Protein AF-A0A382Y442-F1 (afdb_monomer_lite)

Structure (mmCIF, N/CA/C/O backbone):
data_AF-A0A382Y442-F1
#
_entry.id   AF-A0A382Y442-F1
#
loop_
_atom_site.group_PDB
_atom_site.id
_atom_site.type_symbol
_atom_site.label_atom_id
_atom_site.label_alt_id
_atom_site.label_comp_id
_atom_site.label_asym_id
_atom_site.label_entity_id
_atom_site.label_seq_id
_atom_site.pdbx_PDB_ins_code
_atom_site.Cartn_x
_atom_site.Cartn_y
_atom_site.Cartn_z
_atom_site.occupancy
_atom_site.B_iso_or_equiv
_atom_site.auth_seq_id
_atom_site.auth_comp_id
_atom_site.auth_asym_id
_atom_site.auth_atom_id
_atom_site.pdbx_PDB_model_num
ATOM 1 N N . ASP A 1 1 ? 10.434 7.483 23.702 1.00 86.56 1 ASP A N 1
ATOM 2 C CA . ASP A 1 1 ? 9.304 7.834 24.582 1.00 86.56 1 ASP A CA 1
ATOM 3 C C . ASP A 1 1 ? 8.074 8.147 23.729 1.00 86.56 1 ASP A C 1
ATOM 5 O O . ASP A 1 1 ? 8.171 9.006 22.857 1.00 86.56 1 ASP A O 1
ATOM 9 N N . LEU A 1 2 ? 6.950 7.451 23.942 1.00 91.94 2 LEU A N 1
ATOM 10 C CA . LEU A 1 2 ? 5.685 7.689 23.225 1.00 91.94 2 LEU A CA 1
ATOM 11 C C . LEU A 1 2 ? 5.094 9.076 23.530 1.00 91.94 2 LEU A C 1
ATOM 13 O O . LEU A 1 2 ? 4.472 9.684 22.662 1.00 91.94 2 LEU A O 1
ATOM 17 N N . LEU A 1 3 ? 5.375 9.636 24.713 1.00 94.88 3 LEU A N 1
ATOM 18 C CA . LEU A 1 3 ? 4.935 10.978 25.119 1.00 94.88 3 LEU A CA 1
ATOM 19 C C . LEU A 1 3 ? 5.663 12.110 24.370 1.00 94.88 3 LEU A C 1
ATOM 21 O O . LEU A 1 3 ? 5.398 13.295 24.591 1.00 94.88 3 LEU A O 1
ATOM 25 N N . SER A 1 4 ? 6.601 11.764 23.485 1.00 96.62 4 SER A N 1
ATOM 26 C CA . SER A 1 4 ? 7.274 12.712 22.596 1.00 96.62 4 SER A CA 1
ATOM 27 C C . SER A 1 4 ? 6.545 12.946 21.269 1.00 96.62 4 SER A C 1
ATOM 29 O O . SER A 1 4 ? 7.013 13.766 20.481 1.00 96.62 4 SER A O 1
ATOM 31 N N . LEU A 1 5 ? 5.416 12.266 21.020 1.00 97.38 5 LEU A N 1
ATOM 32 C CA . LEU A 1 5 ? 4.617 12.418 19.801 1.00 97.38 5 LEU A CA 1
ATOM 33 C C . LEU A 1 5 ? 4.400 13.902 19.447 1.00 97.38 5 LEU A C 1
ATOM 35 O O . LEU A 1 5 ? 3.921 14.682 20.270 1.00 97.38 5 LEU A O 1
ATOM 39 N N . ARG A 1 6 ? 4.734 14.273 18.204 1.00 96.81 6 ARG A N 1
ATOM 40 C CA . ARG A 1 6 ? 4.621 15.626 17.622 1.00 96.81 6 ARG A CA 1
ATOM 41 C C . ARG A 1 6 ? 5.502 16.714 18.265 1.00 96.81 6 ARG A C 1
ATOM 43 O O . ARG A 1 6 ? 5.330 17.886 17.929 1.00 96.81 6 ARG A O 1
ATOM 50 N N . LYS A 1 7 ? 6.465 16.372 19.129 1.00 97.38 7 LYS A N 1
ATOM 51 C CA . LYS A 1 7 ? 7.521 17.314 19.554 1.00 97.38 7 LYS A CA 1
ATOM 52 C C . LYS A 1 7 ? 8.566 17.485 18.445 1.00 97.38 7 LYS A C 1
ATOM 54 O O . LYS A 1 7 ? 8.806 16.560 17.675 1.00 97.38 7 LYS A O 1
ATOM 59 N N . PHE A 1 8 ? 9.183 18.665 18.372 1.00 95.50 8 PHE A N 1
ATOM 60 C CA . PHE A 1 8 ? 10.084 19.072 17.281 1.00 95.50 8 PHE A CA 1
ATOM 61 C C . PHE A 1 8 ? 11.276 18.121 17.064 1.00 95.50 8 PHE A C 1
ATOM 63 O O . PHE A 1 8 ? 11.649 17.825 15.932 1.00 95.50 8 PHE A O 1
ATOM 70 N N . ASP A 1 9 ? 11.858 17.626 18.152 1.00 94.12 9 ASP A N 1
ATOM 71 C CA . ASP A 1 9 ? 13.030 16.749 18.185 1.00 94.12 9 ASP A CA 1
ATOM 72 C C . ASP A 1 9 ? 12.681 15.250 18.176 1.00 94.12 9 ASP A C 1
ATOM 74 O O . ASP A 1 9 ? 13.574 14.403 18.145 1.00 94.12 9 ASP A O 1
ATOM 78 N N . SER A 1 10 ? 11.393 14.899 18.169 1.00 95.88 10 SER A N 1
ATOM 79 C CA . SER A 1 10 ? 10.954 13.506 18.160 1.00 95.88 10 SER A CA 1
ATOM 80 C C . SER A 1 10 ? 10.970 12.905 16.756 1.00 95.88 10 SER A C 1
ATOM 82 O O . SER A 1 10 ? 10.674 13.576 15.767 1.00 95.88 10 SER A O 1
ATOM 84 N N . THR A 1 11 ? 11.250 11.602 16.670 1.00 95.06 11 THR A N 1
ATOM 85 C CA . THR A 1 11 ? 11.023 10.784 15.466 1.00 95.06 11 THR A CA 1
ATOM 86 C C . THR A 1 11 ? 9.575 10.286 15.354 1.00 95.06 11 THR A C 1
ATOM 88 O O . THR A 1 11 ? 9.195 9.728 14.326 1.00 95.06 11 THR A O 1
ATOM 91 N N . LEU A 1 12 ? 8.750 10.488 16.391 1.00 96.25 12 LEU A N 1
ATOM 92 C CA . LEU A 1 12 ? 7.309 10.222 16.387 1.00 96.25 12 LEU A CA 1
ATOM 93 C C . LEU A 1 12 ? 6.563 11.477 15.922 1.00 96.25 12 LEU A C 1
ATOM 95 O O . LEU A 1 12 ? 6.122 12.304 16.719 1.00 96.25 12 LEU A O 1
ATOM 99 N N . GLU A 1 13 ? 6.457 11.639 14.609 1.00 95.69 13 GLU A N 1
ATOM 100 C CA . GLU A 1 13 ? 5.821 12.797 13.977 1.00 95.69 13 GLU A CA 1
ATOM 101 C C . GLU A 1 13 ? 4.291 12.673 13.872 1.00 95.69 13 GLU A C 1
ATOM 103 O O . GLU A 1 13 ? 3.689 11.677 14.267 1.00 95.69 13 GLU A O 1
ATOM 108 N N . GLY A 1 14 ? 3.634 13.714 13.343 1.00 95.56 14 GLY A N 1
ATOM 109 C CA . GLY A 1 14 ? 2.178 13.727 13.168 1.00 95.56 14 GLY A CA 1
ATOM 110 C C . GLY A 1 14 ? 1.652 12.712 12.150 1.00 95.56 14 GLY A C 1
ATOM 111 O O . GLY A 1 14 ? 0.513 12.274 12.294 1.00 95.56 14 GLY A O 1
ATOM 112 N N . HIS A 1 15 ? 2.491 12.339 11.185 1.00 97.00 15 HIS A N 1
ATOM 113 C CA . HIS A 1 15 ? 2.322 11.206 10.279 1.00 97.00 15 HIS A CA 1
ATOM 114 C C . HIS A 1 15 ? 3.637 10.411 10.251 1.00 97.00 15 HIS A C 1
ATOM 116 O O . HIS A 1 15 ? 4.692 11.007 10.484 1.00 97.00 15 HIS A O 1
ATOM 122 N N . PRO A 1 16 ? 3.617 9.097 9.966 1.00 96.44 16 PRO A N 1
ATOM 123 C CA . PRO A 1 16 ? 4.838 8.303 9.857 1.00 96.44 16 PRO A CA 1
ATOM 124 C C . PRO A 1 16 ? 5.795 8.862 8.793 1.00 96.44 16 PRO A C 1
ATOM 126 O O . PRO A 1 16 ? 5.372 9.159 7.675 1.00 96.44 16 PRO A O 1
ATOM 129 N N . THR A 1 17 ? 7.086 8.971 9.122 1.00 95.88 17 THR A N 1
ATOM 130 C CA . THR A 1 17 ? 8.150 9.369 8.184 1.00 95.88 17 THR A CA 1
ATOM 131 C C . THR A 1 17 ? 9.350 8.421 8.286 1.00 95.88 17 THR A C 1
ATOM 133 O O . THR A 1 17 ? 9.589 7.864 9.362 1.00 95.88 17 THR A O 1
ATOM 136 N N . PRO A 1 18 ? 10.167 8.275 7.223 1.00 96.12 18 PRO A N 1
ATOM 137 C CA . PRO A 1 18 ? 11.378 7.448 7.257 1.00 96.12 18 PRO A CA 1
ATOM 138 C C . PRO A 1 18 ? 12.469 7.886 8.252 1.00 96.12 18 PRO A C 1
ATOM 140 O O . PRO A 1 18 ? 13.467 7.185 8.394 1.00 96.12 18 PRO A O 1
ATOM 143 N N . ARG A 1 19 ? 12.311 9.016 8.968 1.00 94.38 19 ARG A N 1
ATOM 144 C CA . ARG A 1 19 ? 13.193 9.344 10.109 1.00 94.38 19 ARG A CA 1
ATOM 145 C C . ARG A 1 19 ? 13.031 8.342 11.252 1.00 94.38 19 ARG A C 1
ATOM 147 O O . ARG A 1 19 ? 13.944 8.169 12.057 1.00 94.38 19 ARG A O 1
ATOM 154 N N . ASN A 1 20 ? 11.874 7.689 11.338 1.00 93.88 20 ASN A N 1
ATOM 155 C CA . ASN A 1 20 ? 11.672 6.549 12.212 1.00 93.88 20 ASN A CA 1
ATOM 156 C C . ASN A 1 20 ? 12.188 5.272 11.508 1.00 93.88 20 ASN A C 1
ATOM 158 O O . ASN A 1 20 ? 11.691 4.946 10.430 1.00 93.88 20 ASN A O 1
ATOM 162 N N . PRO A 1 21 ? 13.128 4.508 12.102 1.00 91.50 21 PRO A N 1
ATOM 163 C CA . PRO A 1 21 ? 13.754 3.350 11.449 1.00 91.50 21 PRO A CA 1
ATOM 164 C C . PRO A 1 21 ? 12.782 2.207 11.105 1.00 91.50 21 PRO A C 1
ATOM 166 O O . PRO A 1 21 ? 13.109 1.349 10.279 1.00 91.50 21 PRO A O 1
ATOM 169 N N . TRP A 1 22 ? 11.597 2.195 11.720 1.00 90.25 22 TRP A N 1
ATOM 170 C CA . TRP A 1 22 ? 10.533 1.221 11.472 1.00 90.25 22 TRP A CA 1
ATOM 171 C C . TRP A 1 22 ? 9.622 1.607 10.299 1.00 90.25 22 TRP A C 1
ATOM 173 O O . TRP A 1 22 ? 8.852 0.780 9.820 1.00 90.25 22 TRP A O 1
ATOM 183 N N . VAL A 1 23 ? 9.708 2.848 9.816 1.00 94.44 23 VAL A N 1
ATOM 184 C CA . VAL A 1 23 ? 8.860 3.384 8.749 1.00 94.44 23 VAL A CA 1
ATOM 1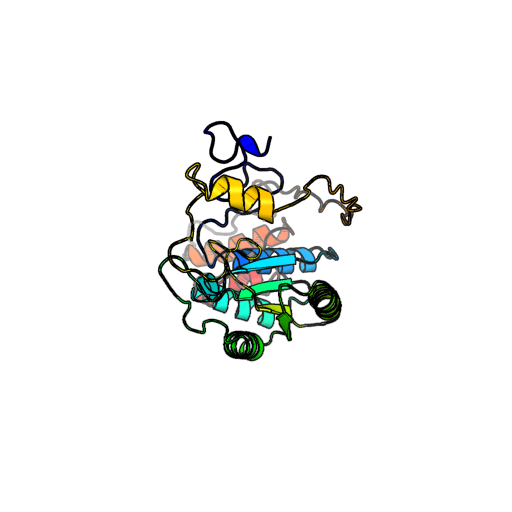85 C C . VAL A 1 23 ? 9.653 3.420 7.448 1.00 94.44 23 VAL A C 1
ATOM 187 O O . VAL A 1 23 ? 10.730 4.002 7.371 1.00 94.44 23 VAL A O 1
ATOM 190 N N . ARG A 1 24 ? 9.122 2.785 6.399 1.00 91.00 24 ARG A N 1
ATOM 191 C CA . ARG A 1 24 ? 9.776 2.733 5.077 1.00 91.00 24 ARG A CA 1
ATOM 192 C C . ARG A 1 24 ? 9.312 3.830 4.131 1.00 91.00 24 ARG A C 1
ATOM 194 O O . ARG A 1 24 ? 10.094 4.293 3.311 1.00 91.00 24 ARG A O 1
ATOM 201 N N . VAL A 1 25 ? 8.054 4.232 4.249 1.00 96.25 25 VAL A N 1
ATOM 202 C CA . VAL A 1 25 ? 7.402 5.202 3.368 1.00 96.25 25 VAL A CA 1
ATOM 203 C C . VAL A 1 25 ? 6.578 6.165 4.210 1.00 96.25 25 VAL A C 1
ATOM 205 O O . VAL A 1 25 ? 6.009 5.768 5.226 1.00 96.25 25 VAL A O 1
ATOM 208 N N . ALA A 1 26 ? 6.536 7.433 3.808 1.00 97.56 26 ALA A N 1
ATOM 209 C CA . ALA A 1 26 ? 5.631 8.399 4.414 1.00 97.56 26 ALA A CA 1
ATOM 210 C C . ALA A 1 26 ? 4.217 8.202 3.848 1.00 97.56 26 ALA A C 1
ATOM 212 O O . ALA A 1 26 ? 4.058 8.071 2.639 1.00 97.56 26 ALA A O 1
ATOM 213 N N . THR A 1 27 ? 3.199 8.191 4.710 1.00 96.69 27 THR A N 1
ATOM 214 C CA . THR A 1 27 ? 1.819 7.810 4.337 1.00 96.69 27 THR A CA 1
ATOM 215 C C . THR A 1 27 ? 0.766 8.843 4.742 1.00 96.69 27 THR A C 1
ATOM 217 O O . THR A 1 27 ? -0.415 8.531 4.834 1.00 96.69 27 THR A O 1
ATOM 220 N N . GLY A 1 28 ? 1.171 10.093 5.001 1.00 93.94 28 GLY A N 1
ATOM 221 C CA . GLY A 1 28 ? 0.230 11.149 5.398 1.00 93.94 28 GLY A CA 1
ATOM 222 C C . GLY A 1 28 ? -0.754 11.563 4.295 1.00 93.94 28 GLY A C 1
ATOM 223 O O . GLY A 1 28 ? -1.857 12.005 4.600 1.00 93.94 28 GLY A O 1
ATOM 224 N N . SER A 1 29 ? -0.375 11.405 3.022 1.00 97.69 29 SER A N 1
ATOM 225 C CA . SER A 1 29 ? -1.309 11.533 1.901 1.00 97.69 29 SER A CA 1
ATOM 226 C C . SER A 1 29 ? -2.039 10.210 1.712 1.00 97.69 29 SER A C 1
ATOM 228 O O . SER A 1 29 ? -1.406 9.201 1.395 1.00 97.69 29 SER A O 1
ATOM 230 N N . LEU A 1 30 ? -3.361 10.234 1.878 1.00 97.88 30 LEU A N 1
ATOM 231 C CA . LEU A 1 30 ? -4.219 9.068 1.683 1.00 97.88 30 LEU A CA 1
ATOM 232 C C . LEU A 1 30 ? -4.081 8.494 0.266 1.00 97.88 30 LEU A C 1
ATOM 234 O O . LEU A 1 30 ? -3.731 9.203 -0.680 1.00 97.88 30 LEU A O 1
ATOM 238 N N . GLY A 1 31 ? -4.334 7.193 0.138 1.00 98.00 31 GLY A N 1
ATOM 239 C CA . GLY A 1 31 ? -4.455 6.495 -1.140 1.00 98.00 31 GLY A CA 1
ATOM 240 C C . GLY A 1 31 ? -3.130 6.047 -1.753 1.00 98.00 31 GLY A C 1
ATOM 241 O O . GLY A 1 31 ? -3.136 5.352 -2.768 1.00 98.00 31 GLY A O 1
ATOM 242 N N . GLN A 1 32 ? -1.991 6.405 -1.154 1.00 98.50 32 GLN A N 1
ATOM 243 C CA . GLN A 1 32 ? -0.663 6.028 -1.658 1.00 98.50 32 GLN A CA 1
ATOM 244 C C . GLN A 1 32 ? -0.118 4.740 -1.026 1.00 98.50 32 GLN A C 1
ATOM 246 O O . GLN A 1 32 ? 0.726 4.064 -1.619 1.00 98.50 32 GLN A O 1
ATOM 251 N N . GLY A 1 33 ? -0.600 4.377 0.169 1.00 98.31 33 GLY A N 1
ATOM 252 C CA . GLY A 1 33 ? -0.069 3.250 0.941 1.00 98.31 33 GLY A CA 1
ATOM 253 C C . GLY A 1 33 ? -0.170 1.915 0.202 1.00 98.31 33 GLY A C 1
ATOM 254 O O . GLY A 1 33 ? 0.800 1.153 0.182 1.00 98.31 33 GLY A O 1
ATOM 255 N N . LEU A 1 34 ? -1.300 1.661 -0.467 1.00 98.75 34 LEU A N 1
ATOM 256 C CA . LEU A 1 34 ? -1.510 0.425 -1.222 1.00 98.75 34 LEU A CA 1
ATOM 257 C C . LEU A 1 34 ? -0.579 0.323 -2.440 1.00 98.75 34 LEU A C 1
ATOM 259 O O . LEU A 1 34 ? -0.065 -0.759 -2.716 1.00 98.75 34 LEU A O 1
ATOM 263 N N . SER A 1 35 ? -0.292 1.438 -3.120 1.00 98.56 35 SER A N 1
ATOM 264 C CA . SER A 1 35 ? 0.669 1.482 -4.231 1.00 98.56 35 SER A CA 1
ATOM 265 C C . SER A 1 35 ? 2.076 1.111 -3.763 1.00 98.56 35 SER A C 1
ATOM 267 O O . SER A 1 35 ? 2.733 0.262 -4.367 1.00 98.56 35 SER A O 1
ATOM 269 N N . CYS A 1 36 ? 2.524 1.683 -2.639 1.00 98.44 36 CYS A N 1
ATOM 270 C CA . CYS A 1 36 ? 3.802 1.317 -2.031 1.00 98.44 36 CYS A CA 1
ATOM 271 C C . CYS A 1 36 ? 3.825 -0.159 -1.611 1.00 98.44 36 CYS A C 1
ATOM 273 O O . CYS A 1 36 ? 4.807 -0.854 -1.868 1.00 98.44 36 CYS A O 1
ATOM 275 N N . ALA A 1 37 ? 2.745 -0.652 -0.999 1.00 98.56 37 ALA A N 1
ATOM 276 C CA . ALA A 1 37 ? 2.632 -2.040 -0.567 1.00 98.56 37 ALA A CA 1
ATOM 277 C C . ALA A 1 37 ? 2.686 -3.023 -1.749 1.00 98.56 37 ALA A C 1
ATOM 279 O O . ALA A 1 37 ? 3.385 -4.032 -1.668 1.00 98.56 37 ALA A O 1
ATOM 280 N N . ALA A 1 38 ? 2.021 -2.712 -2.864 1.00 98.56 38 ALA A N 1
ATOM 281 C CA . ALA A 1 38 ? 2.072 -3.521 -4.078 1.00 98.56 38 ALA A CA 1
ATOM 282 C C . ALA A 1 38 ? 3.481 -3.555 -4.693 1.00 98.56 38 ALA A C 1
ATOM 284 O O . ALA A 1 38 ? 3.960 -4.626 -5.065 1.00 98.56 38 ALA A O 1
ATOM 285 N N . GLY A 1 39 ? 4.186 -2.418 -4.724 1.00 97.75 39 GLY A N 1
ATOM 286 C CA . GLY A 1 39 ? 5.589 -2.368 -5.148 1.00 97.75 39 GLY A CA 1
ATOM 287 C C . GLY A 1 39 ? 6.507 -3.201 -4.249 1.00 97.75 39 GLY A C 1
ATOM 288 O O . GLY A 1 39 ? 7.317 -3.982 -4.742 1.00 97.75 39 GLY A O 1
ATOM 289 N N . MET A 1 40 ? 6.339 -3.108 -2.925 1.00 97.38 40 MET A N 1
ATOM 290 C CA . MET A 1 40 ? 7.087 -3.935 -1.970 1.00 97.38 40 MET A CA 1
ATOM 291 C C . MET A 1 40 ? 6.786 -5.428 -2.146 1.00 97.38 40 MET A C 1
ATOM 293 O O . MET A 1 40 ? 7.700 -6.244 -2.066 1.00 97.38 40 MET A O 1
ATOM 297 N N . ALA A 1 41 ? 5.527 -5.795 -2.391 1.00 97.62 41 ALA A N 1
ATOM 298 C CA . ALA A 1 41 ? 5.117 -7.180 -2.598 1.00 97.62 41 ALA A CA 1
ATOM 299 C C . ALA A 1 41 ? 5.727 -7.764 -3.882 1.00 97.62 41 ALA A C 1
ATOM 301 O O . ALA A 1 41 ? 6.253 -8.879 -3.855 1.00 97.62 41 ALA A O 1
ATOM 302 N N . LEU A 1 42 ? 5.733 -6.985 -4.971 1.00 96.75 42 LEU A N 1
ATOM 303 C CA . LEU A 1 42 ? 6.392 -7.357 -6.221 1.00 96.75 42 LEU A CA 1
ATOM 304 C C . LEU A 1 42 ? 7.902 -7.547 -6.027 1.00 96.75 42 LEU A C 1
ATOM 306 O O . LEU A 1 42 ? 8.422 -8.599 -6.395 1.00 96.75 42 LEU A O 1
ATOM 310 N N . ALA A 1 43 ? 8.574 -6.581 -5.391 1.00 93.88 43 ALA A N 1
ATOM 311 C CA . ALA A 1 43 ? 10.011 -6.646 -5.134 1.00 93.88 43 ALA A CA 1
ATOM 312 C C . ALA A 1 43 ? 10.383 -7.885 -4.304 1.00 93.88 43 ALA A C 1
ATOM 314 O O . ALA A 1 43 ? 11.260 -8.649 -4.685 1.00 93.88 43 ALA A O 1
ATOM 315 N N . ARG A 1 44 ? 9.645 -8.173 -3.220 1.00 92.50 44 ARG A N 1
ATOM 316 C CA . ARG A 1 44 ? 9.902 -9.368 -2.395 1.00 92.50 44 ARG A CA 1
ATOM 317 C C . ARG A 1 44 ? 9.769 -10.666 -3.177 1.00 92.50 44 ARG A C 1
ATOM 319 O O . ARG A 1 44 ? 10.568 -11.571 -2.964 1.00 92.50 44 ARG A O 1
ATOM 326 N N . ARG A 1 45 ? 8.788 -10.755 -4.078 1.00 92.19 45 ARG A N 1
ATOM 327 C CA . ARG A 1 45 ? 8.634 -11.928 -4.939 1.00 92.19 45 ARG A CA 1
ATOM 328 C C . ARG A 1 45 ? 9.798 -12.065 -5.921 1.00 92.19 45 ARG A C 1
ATOM 330 O O . ARG A 1 45 ? 10.283 -13.176 -6.101 1.00 92.19 45 ARG A O 1
ATOM 337 N N . GLN A 1 46 ? 10.240 -10.966 -6.531 1.00 90.25 46 GLN A N 1
ATOM 338 C CA . GLN A 1 46 ? 11.387 -10.957 -7.448 1.00 90.25 46 GLN A CA 1
ATOM 339 C C . GLN A 1 46 ? 12.688 -11.352 -6.743 1.00 90.25 46 GLN A C 1
ATOM 341 O O . GLN A 1 46 ? 13.456 -12.142 -7.283 1.00 90.25 46 GLN A O 1
ATOM 346 N N . ASP A 1 47 ? 12.868 -10.902 -5.503 1.00 88.31 47 ASP A N 1
ATOM 347 C CA . ASP A 1 47 ? 14.018 -11.253 -4.667 1.00 88.31 47 ASP A CA 1
ATOM 348 C C . ASP A 1 47 ? 13.939 -12.683 -4.090 1.00 88.31 47 ASP A C 1
ATOM 350 O O . ASP A 1 47 ? 14.828 -13.102 -3.351 1.00 88.31 47 ASP A O 1
ATOM 354 N N . GLY A 1 48 ? 12.861 -13.435 -4.353 1.00 89.38 48 GLY A N 1
ATOM 355 C CA . GLY A 1 48 ? 12.648 -14.769 -3.779 1.00 89.38 48 GLY A CA 1
ATOM 356 C C . GLY A 1 48 ? 12.454 -14.767 -2.257 1.00 89.38 48 GLY A C 1
ATOM 357 O O . GLY A 1 48 ? 12.641 -15.791 -1.600 1.00 89.38 48 GLY A O 1
ATOM 358 N N . ILE A 1 49 ? 12.085 -13.625 -1.674 1.00 90.31 49 ILE A N 1
ATOM 359 C CA . ILE A 1 49 ? 11.934 -13.454 -0.231 1.00 90.31 49 ILE A CA 1
ATOM 360 C C . ILE A 1 49 ? 10.504 -13.844 0.162 1.00 90.31 49 ILE A C 1
ATOM 362 O O . ILE A 1 49 ? 9.562 -13.161 -0.251 1.00 90.31 49 ILE A O 1
ATOM 366 N N . PRO A 1 50 ? 10.304 -14.868 1.019 1.00 89.75 50 PRO A N 1
ATOM 367 C CA . PRO A 1 50 ? 8.978 -15.380 1.377 1.00 89.75 50 PRO A CA 1
ATOM 368 C C . PRO A 1 50 ? 8.248 -14.483 2.397 1.00 89.75 50 PRO A C 1
ATOM 370 O O . PRO A 1 50 ? 7.584 -14.960 3.315 1.00 89.75 50 PRO A O 1
ATOM 373 N N . ALA A 1 51 ? 8.389 -13.162 2.265 1.00 90.44 51 ALA A N 1
ATOM 374 C CA . ALA A 1 51 ? 7.740 -12.171 3.107 1.00 90.44 51 ALA A CA 1
ATOM 375 C C . ALA A 1 51 ? 6.381 -11.764 2.538 1.00 90.44 51 ALA A C 1
ATOM 377 O O . ALA A 1 51 ? 6.214 -11.568 1.332 1.00 90.44 51 ALA A O 1
ATOM 378 N N . ARG A 1 52 ? 5.428 -11.565 3.447 1.00 94.56 52 ARG A N 1
ATOM 379 C CA . ARG A 1 52 ? 4.117 -10.992 3.144 1.00 94.56 52 ARG A CA 1
ATOM 380 C C . ARG A 1 52 ? 4.103 -9.503 3.454 1.00 94.56 52 ARG A C 1
ATOM 382 O O . ARG A 1 52 ? 4.774 -9.051 4.381 1.00 94.56 52 ARG A O 1
ATOM 389 N N . ILE A 1 53 ? 3.305 -8.761 2.698 1.00 97.44 53 ILE A N 1
ATOM 390 C CA . ILE A 1 53 ? 3.078 -7.333 2.883 1.00 97.44 53 ILE A CA 1
ATOM 391 C C . ILE A 1 53 ? 1.635 -7.124 3.331 1.00 97.44 53 ILE A C 1
ATOM 393 O O . ILE A 1 53 ? 0.705 -7.612 2.692 1.00 97.44 53 ILE A O 1
ATOM 397 N N . TYR A 1 54 ? 1.460 -6.379 4.421 1.00 98.19 54 TYR A N 1
ATOM 398 C CA . TYR A 1 54 ? 0.152 -5.981 4.932 1.00 98.19 54 TYR A CA 1
ATOM 399 C C . TYR A 1 54 ? -0.007 -4.469 4.805 1.00 98.19 54 TYR A C 1
ATOM 401 O O . TYR A 1 54 ? 0.899 -3.717 5.166 1.00 98.19 54 TYR A O 1
ATOM 409 N N . CYS A 1 55 ? -1.154 -4.025 4.301 1.00 98.62 55 CYS A N 1
ATOM 410 C CA . CYS A 1 55 ? -1.496 -2.614 4.169 1.00 98.62 55 CYS A CA 1
ATOM 411 C C . CYS A 1 55 ? -2.823 -2.351 4.879 1.00 98.62 55 CYS A C 1
ATOM 413 O O . CYS A 1 55 ? -3.855 -2.847 4.442 1.00 98.62 55 CYS A O 1
ATOM 415 N N . LEU A 1 56 ? -2.790 -1.592 5.974 1.00 98.81 56 LEU A N 1
ATOM 416 C CA . LEU A 1 56 ? -3.997 -1.070 6.609 1.00 98.81 56 LEU A CA 1
ATOM 417 C C . LEU A 1 56 ? -4.386 0.241 5.931 1.00 98.81 56 LEU A C 1
ATOM 419 O O . LEU A 1 56 ? -3.543 1.127 5.793 1.00 98.81 56 LEU A O 1
ATOM 423 N N . MET A 1 57 ? -5.653 0.357 5.553 1.00 98.50 57 MET A N 1
ATOM 424 C CA . MET A 1 57 ? -6.208 1.535 4.903 1.00 98.50 57 MET A CA 1
ATOM 425 C C . MET A 1 57 ? -7.604 1.864 5.421 1.00 98.50 57 MET A C 1
ATOM 427 O O . MET A 1 57 ? -8.327 0.993 5.905 1.00 98.50 57 MET A O 1
ATOM 431 N N . GLY A 1 58 ? -7.986 3.132 5.304 1.00 98.56 58 GLY A N 1
ATOM 432 C CA . GLY A 1 58 ? -9.322 3.593 5.674 1.00 98.56 58 GLY A CA 1
ATOM 433 C C . GLY A 1 58 ? -10.369 3.364 4.581 1.00 98.56 58 GLY A C 1
ATOM 434 O O . GLY A 1 58 ? -10.090 3.350 3.378 1.00 98.56 58 GLY A O 1
ATOM 435 N N . ASP A 1 59 ? -11.626 3.288 4.988 1.00 98.31 59 ASP A N 1
ATOM 436 C CA . ASP A 1 59 ? -12.770 3.287 4.080 1.00 98.31 59 ASP A CA 1
ATOM 437 C C . ASP A 1 59 ? -12.957 4.632 3.351 1.00 98.31 59 ASP A C 1
ATOM 439 O O . ASP A 1 59 ? -13.219 4.661 2.148 1.00 98.31 59 ASP A O 1
ATOM 443 N N . GLY A 1 60 ? -12.720 5.755 4.037 1.00 98.12 60 GLY A N 1
ATOM 444 C CA . GLY A 1 60 ? -12.682 7.087 3.423 1.00 98.12 60 GLY A CA 1
ATOM 445 C C . GLY A 1 60 ? -11.496 7.277 2.471 1.00 98.12 60 GLY A C 1
ATOM 446 O O . GLY A 1 60 ? -11.634 7.918 1.434 1.00 98.12 60 GLY A O 1
ATOM 447 N N . GLU A 1 61 ? -10.352 6.667 2.790 1.00 98.50 61 GLU A N 1
ATOM 448 C CA . GLU A 1 61 ? -9.169 6.612 1.921 1.00 98.50 61 GLU A CA 1
ATOM 449 C C . GLU A 1 61 ? -9.440 5.835 0.627 1.00 98.50 61 GLU A C 1
ATOM 451 O O . GLU A 1 61 ? -8.937 6.197 -0.432 1.00 98.50 61 GLU A O 1
ATOM 456 N N . SER A 1 62 ? -10.299 4.815 0.681 1.00 97.94 62 SER A N 1
ATOM 457 C CA . SER A 1 62 ? -10.669 3.991 -0.479 1.00 97.94 62 SER A CA 1
ATOM 458 C C . SER A 1 62 ? -11.480 4.746 -1.549 1.00 97.94 62 SER A C 1
ATOM 460 O O . SER A 1 62 ? -11.858 4.169 -2.572 1.00 97.94 62 SER A O 1
ATOM 462 N N . ALA A 1 63 ? -11.778 6.031 -1.331 1.00 97.94 63 ALA A N 1
ATOM 463 C CA . ALA A 1 63 ? -12.317 6.922 -2.353 1.00 97.94 63 ALA A CA 1
ATOM 464 C C . ALA A 1 63 ? -11.245 7.429 -3.339 1.00 97.94 63 ALA A C 1
ATOM 466 O O . ALA A 1 63 ? -11.604 7.849 -4.438 1.00 97.94 63 ALA A O 1
ATOM 467 N N . GLU A 1 64 ? -9.960 7.382 -2.974 1.00 98.75 64 GLU A N 1
ATOM 468 C CA . GLU A 1 64 ? -8.860 7.821 -3.837 1.00 98.75 64 GLU A CA 1
ATOM 469 C C . GLU A 1 64 ? -8.697 6.894 -5.048 1.00 98.75 64 GLU A C 1
ATOM 471 O O . GLU A 1 64 ? -8.679 5.668 -4.922 1.00 98.75 64 GLU A O 1
ATOM 476 N N . GLY A 1 65 ? -8.541 7.473 -6.241 1.00 98.75 65 GLY A N 1
ATOM 477 C CA . GLY A 1 65 ? -8.385 6.705 -7.484 1.00 98.75 65 GLY A CA 1
ATOM 478 C C . GLY A 1 65 ? -7.147 5.805 -7.481 1.00 98.75 65 GLY A C 1
ATOM 479 O O . GLY A 1 65 ? -7.201 4.672 -7.962 1.00 98.75 65 GLY A O 1
ATOM 480 N N . SER A 1 66 ? -6.063 6.263 -6.849 1.00 98.75 66 SER A N 1
ATOM 481 C CA . SER A 1 66 ? -4.793 5.534 -6.758 1.00 98.75 66 SER A CA 1
ATOM 482 C C . SER A 1 66 ? -4.913 4.192 -6.028 1.00 98.75 66 SER A C 1
ATOM 484 O O . SER A 1 66 ? -4.175 3.258 -6.338 1.00 98.75 66 SER A O 1
ATOM 486 N N . VAL A 1 67 ? -5.877 4.050 -5.108 1.00 98.88 67 VAL A N 1
ATOM 487 C CA . VAL A 1 67 ? -6.188 2.764 -4.462 1.00 98.88 67 VAL A CA 1
ATOM 488 C C . VAL A 1 67 ? -6.611 1.731 -5.499 1.00 98.88 67 VAL A C 1
ATOM 490 O O . VAL A 1 67 ? -6.173 0.584 -5.454 1.00 98.88 67 VAL A O 1
ATOM 493 N N . TRP A 1 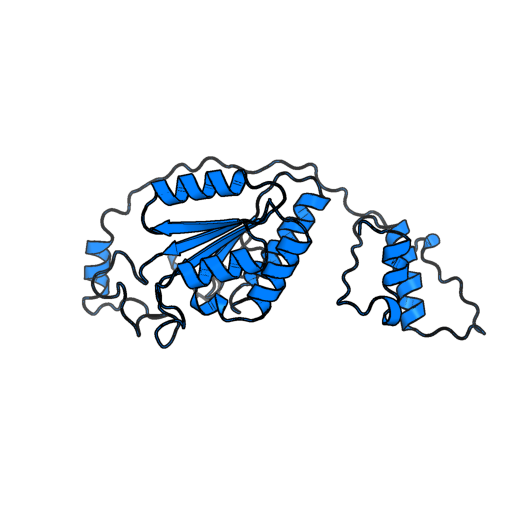68 ? -7.445 2.134 -6.453 1.00 98.81 68 TRP A N 1
ATOM 494 C CA . TRP A 1 68 ? -8.001 1.236 -7.459 1.00 98.81 68 TRP A CA 1
ATOM 495 C C . TRP A 1 68 ? -7.004 0.938 -8.581 1.00 98.81 68 TRP A C 1
ATOM 497 O O . TRP A 1 68 ? -6.973 -0.186 -9.080 1.00 98.81 68 TRP A O 1
ATOM 507 N N . GLU A 1 69 ? -6.123 1.886 -8.908 1.00 98.88 69 GLU A N 1
ATOM 508 C CA . GLU A 1 69 ? -4.947 1.630 -9.750 1.00 98.88 69 GLU A CA 1
ATOM 509 C C . GLU A 1 69 ? -4.031 0.574 -9.109 1.00 98.88 69 GLU A C 1
ATOM 511 O O . GLU A 1 69 ? -3.660 -0.408 -9.755 1.00 98.88 69 GLU A O 1
ATOM 516 N N . ALA A 1 70 ? -3.728 0.710 -7.812 1.00 98.81 70 ALA A N 1
ATOM 517 C CA . ALA A 1 70 ? -2.922 -0.261 -7.074 1.00 98.81 70 ALA A CA 1
ATOM 518 C C . ALA A 1 70 ? -3.618 -1.626 -6.945 1.00 98.81 70 ALA A C 1
ATOM 520 O O . ALA A 1 70 ? -2.969 -2.667 -7.080 1.00 98.81 70 ALA A O 1
ATOM 521 N N . ALA A 1 71 ? -4.939 -1.641 -6.734 1.00 98.88 71 ALA A N 1
ATOM 522 C CA . ALA A 1 71 ? -5.730 -2.866 -6.706 1.00 98.88 71 ALA A CA 1
ATOM 523 C C . ALA A 1 71 ? -5.655 -3.612 -8.045 1.00 98.88 71 ALA A C 1
ATOM 525 O O . ALA A 1 71 ? -5.397 -4.818 -8.068 1.00 98.88 71 ALA A O 1
ATOM 526 N N . GLN A 1 72 ? -5.812 -2.896 -9.161 1.00 98.75 72 GLN A N 1
ATOM 527 C CA . GLN A 1 72 ? -5.668 -3.469 -10.497 1.00 98.75 72 GLN A CA 1
ATOM 528 C C . GLN A 1 72 ? -4.250 -3.993 -10.738 1.00 98.75 72 GLN A C 1
ATOM 530 O O . GLN A 1 72 ? -4.085 -5.122 -11.200 1.00 98.75 72 GLN A O 1
ATOM 535 N N . PHE A 1 73 ? -3.229 -3.209 -10.382 1.00 98.81 73 PHE A N 1
ATOM 536 C CA . PHE A 1 73 ? -1.829 -3.600 -10.520 1.00 98.81 73 PHE A CA 1
ATOM 537 C C . PHE A 1 73 ? -1.512 -4.885 -9.748 1.00 98.81 73 PHE A C 1
ATOM 539 O O . PHE A 1 73 ? -0.871 -5.788 -10.288 1.00 98.81 73 PHE A O 1
ATOM 546 N N . ALA A 1 74 ? -1.969 -4.998 -8.500 1.00 98.75 74 ALA A N 1
ATOM 547 C CA . ALA A 1 74 ? -1.696 -6.162 -7.665 1.00 98.75 74 ALA A CA 1
ATOM 548 C C . ALA A 1 74 ? -2.355 -7.440 -8.196 1.00 98.75 74 ALA A C 1
ATOM 550 O O . ALA A 1 74 ? -1.743 -8.508 -8.163 1.00 98.75 74 ALA A O 1
ATOM 551 N N . ALA A 1 75 ? -3.583 -7.335 -8.707 1.00 98.69 75 ALA A N 1
ATOM 552 C CA . ALA A 1 75 ? -4.280 -8.467 -9.305 1.00 98.69 75 ALA A CA 1
ATOM 553 C C . ALA A 1 75 ? -3.657 -8.879 -10.644 1.00 98.69 75 ALA A C 1
ATOM 555 O O . ALA A 1 75 ? -3.402 -10.064 -10.853 1.00 98.69 75 ALA A O 1
ATOM 556 N N . TYR A 1 76 ? -3.338 -7.911 -11.512 1.00 98.38 76 TYR A N 1
ATOM 557 C CA . TYR A 1 76 ? -2.637 -8.158 -12.776 1.00 98.38 76 TYR A CA 1
ATOM 558 C C . TYR A 1 76 ? -1.310 -8.890 -12.546 1.00 98.38 76 TYR A C 1
ATOM 560 O O . TYR A 1 76 ? -0.994 -9.854 -13.239 1.00 98.38 76 TYR A O 1
ATOM 568 N N . ASN A 1 77 ? -0.565 -8.473 -11.522 1.00 97.94 77 ASN A N 1
ATOM 569 C CA . ASN A 1 77 ? 0.696 -9.095 -11.144 1.00 97.94 77 ASN A CA 1
ATOM 570 C C . ASN A 1 77 ? 0.533 -10.320 -10.235 1.00 97.94 77 ASN A C 1
ATOM 572 O O . ASN A 1 77 ? 1.558 -10.844 -9.814 1.00 97.94 77 ASN A O 1
ATOM 576 N N . GLN A 1 78 ? -0.681 -10.783 -9.913 1.00 98.12 78 GLN A N 1
ATOM 577 C CA . GLN A 1 78 ? -0.928 -11.956 -9.058 1.00 98.12 78 GLN A CA 1
ATOM 578 C C . GLN A 1 78 ? -0.174 -11.902 -7.712 1.00 98.12 78 GLN A C 1
ATOM 580 O O . GLN A 1 78 ? 0.511 -12.850 -7.330 1.00 98.12 78 GLN A O 1
ATOM 585 N N . LEU A 1 79 ? -0.219 -10.762 -7.014 1.00 98.44 79 LEU A N 1
ATOM 586 C CA . LEU A 1 79 ? 0.525 -10.538 -5.764 1.00 98.44 79 LEU A CA 1
ATOM 587 C C . LEU A 1 79 ? -0.134 -11.239 -4.557 1.00 98.44 79 LEU A C 1
ATOM 589 O O . LEU A 1 79 ? -0.700 -10.590 -3.684 1.00 98.44 79 LEU A O 1
ATOM 593 N N . ASP A 1 80 ? -0.069 -12.567 -4.484 1.00 98.06 80 ASP A N 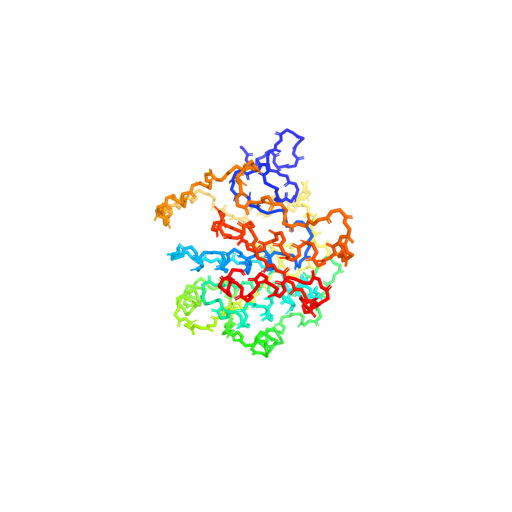1
ATOM 594 C CA . ASP A 1 80 ? -0.630 -13.374 -3.380 1.00 98.06 80 ASP A CA 1
ATOM 595 C C . ASP A 1 80 ? 0.070 -13.215 -2.016 1.00 98.06 80 ASP A C 1
ATOM 597 O O . ASP A 1 80 ? -0.457 -13.605 -0.966 1.00 98.06 80 ASP A O 1
ATOM 601 N N . ASN A 1 81 ? 1.233 -12.568 -2.003 1.00 98.00 81 ASN A N 1
ATOM 602 C CA . ASN A 1 81 ? 1.925 -12.125 -0.801 1.00 98.00 81 ASN A CA 1
ATOM 603 C C . ASN A 1 81 ? 1.449 -10.752 -0.284 1.00 98.00 81 ASN A C 1
ATOM 605 O O . ASN A 1 81 ? 1.955 -10.303 0.746 1.00 98.00 81 ASN A O 1
ATOM 609 N N . LEU A 1 82 ? 0.487 -10.096 -0.945 1.00 98.81 82 LEU A N 1
ATOM 610 C CA . LEU A 1 82 ? -0.118 -8.833 -0.510 1.00 98.81 82 LEU A CA 1
ATOM 611 C C . LEU A 1 82 ? -1.484 -9.056 0.157 1.00 98.81 82 LEU A C 1
ATOM 613 O O . LEU A 1 82 ? -2.373 -9.707 -0.397 1.00 98.81 82 LEU A O 1
ATOM 617 N N . CYS A 1 83 ? -1.670 -8.448 1.328 1.00 98.81 83 CYS A N 1
ATOM 618 C CA . CYS A 1 83 ? -2.938 -8.404 2.047 1.00 98.81 83 CYS A CA 1
ATOM 619 C C . CYS A 1 83 ? -3.310 -6.959 2.411 1.00 98.81 83 CYS A C 1
ATOM 621 O O . CYS A 1 83 ? -2.596 -6.300 3.168 1.00 98.81 83 CYS A O 1
ATOM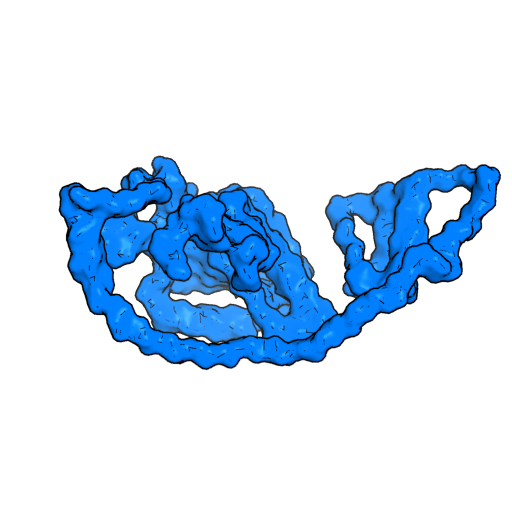 623 N N . ALA A 1 84 ? -4.438 -6.468 1.907 1.00 98.81 84 ALA A N 1
ATOM 624 C CA . ALA A 1 84 ? -5.015 -5.191 2.314 1.00 98.81 84 ALA A CA 1
ATOM 625 C C . ALA A 1 84 ? -6.035 -5.406 3.441 1.00 98.81 84 ALA A C 1
ATOM 627 O O . ALA A 1 84 ? -6.787 -6.378 3.418 1.00 98.81 84 ALA A O 1
ATOM 628 N N . LEU A 1 85 ? -6.070 -4.498 4.411 1.00 98.88 85 LEU A N 1
ATOM 629 C CA . LEU A 1 85 ? -7.097 -4.411 5.440 1.00 98.88 85 LEU A CA 1
ATOM 630 C C . LEU A 1 85 ? -7.818 -3.084 5.276 1.00 98.88 85 LEU A C 1
ATOM 632 O O . LEU A 1 85 ? -7.185 -2.036 5.386 1.00 98.88 85 LEU A O 1
ATOM 636 N N . VAL A 1 86 ? -9.123 -3.131 5.036 1.00 98.81 86 VAL A N 1
ATOM 637 C CA . VAL A 1 86 ? -9.951 -1.931 4.908 1.00 98.81 86 VAL A CA 1
ATOM 638 C C . VAL A 1 86 ? -10.723 -1.739 6.204 1.00 98.81 86 VAL A C 1
ATOM 640 O O . VAL A 1 86 ? -11.604 -2.535 6.520 1.00 98.81 86 VAL A O 1
ATOM 643 N N . ASP A 1 87 ? -10.389 -0.685 6.943 1.00 98.81 87 ASP A N 1
ATOM 644 C CA . ASP A 1 87 ? -11.089 -0.267 8.156 1.00 98.81 87 ASP A CA 1
ATOM 645 C C . ASP A 1 87 ? -12.405 0.440 7.794 1.00 98.81 87 ASP A C 1
ATOM 647 O O . ASP A 1 87 ? -12.432 1.648 7.547 1.00 98.81 87 ASP A O 1
ATOM 651 N N . VAL A 1 88 ? -13.500 -0.324 7.727 1.00 98.75 88 VAL A N 1
ATOM 652 C CA . VAL A 1 88 ? -14.852 0.164 7.419 1.00 98.75 88 VAL A CA 1
ATOM 653 C C . VAL A 1 88 ? -15.549 0.621 8.693 1.00 98.75 88 VAL A C 1
ATOM 655 O O . VAL A 1 88 ? -16.448 -0.043 9.213 1.00 98.75 88 VAL A O 1
ATOM 658 N N . ASN A 1 89 ? -15.129 1.796 9.161 1.00 98.62 89 ASN A N 1
ATOM 659 C CA . ASN A 1 89 ? -15.679 2.464 10.342 1.00 98.62 89 ASN A CA 1
ATOM 660 C C . ASN A 1 89 ? -16.804 3.473 10.022 1.00 98.62 89 ASN A C 1
ATOM 662 O O . ASN A 1 89 ? -17.290 4.161 10.923 1.00 98.62 89 ASN A O 1
ATOM 666 N N . ALA A 1 90 ? -17.190 3.576 8.743 1.00 98.38 90 ALA A N 1
ATOM 667 C CA . ALA A 1 90 ? -18.256 4.410 8.186 1.00 98.38 90 ALA A CA 1
ATOM 668 C C . ALA A 1 90 ? -18.061 5.932 8.272 1.00 98.38 90 ALA A C 1
ATOM 670 O O . ALA A 1 90 ? -18.931 6.674 7.809 1.00 98.38 90 ALA A O 1
ATOM 671 N N . LEU A 1 91 ? -16.952 6.431 8.828 1.00 98.44 91 LEU A N 1
ATOM 672 C CA . LEU A 1 91 ? -16.732 7.856 9.073 1.00 98.44 91 LEU A CA 1
ATOM 673 C C . LEU A 1 91 ? -15.394 8.340 8.499 1.00 98.44 91 LEU A C 1
ATOM 675 O O . LEU A 1 91 ? -14.309 7.978 8.955 1.00 98.44 91 LEU A O 1
ATOM 679 N N . GLY A 1 92 ? -15.466 9.307 7.588 1.00 97.19 92 GLY A N 1
ATOM 680 C CA . GLY A 1 92 ? -14.316 10.070 7.113 1.00 97.19 92 GLY A CA 1
ATOM 681 C C . GLY A 1 92 ? -13.877 11.158 8.103 1.00 97.19 92 GLY A C 1
ATOM 682 O O . GLY A 1 92 ? -14.049 11.050 9.324 1.00 97.19 92 GLY A O 1
ATOM 683 N N . GLN A 1 93 ? -13.289 12.232 7.575 1.00 97.56 93 GLN A N 1
ATOM 684 C CA . GLN A 1 93 ? -12.894 13.395 8.378 1.00 97.56 93 GLN A CA 1
ATOM 685 C C . GLN A 1 93 ? -14.091 14.286 8.745 1.00 97.56 93 GLN A C 1
ATOM 687 O O . GLN A 1 93 ? -14.196 14.735 9.885 1.00 97.56 93 GLN A O 1
ATOM 692 N N . SER A 1 94 ? -14.979 14.560 7.786 1.00 96.69 94 SER A N 1
ATOM 693 C CA . SER A 1 94 ? -16.062 15.549 7.916 1.00 96.69 94 SER A CA 1
ATOM 694 C C . SER A 1 94 ? -17.467 14.947 8.020 1.00 96.69 94 SER A C 1
ATOM 696 O O . SER A 1 94 ? -18.417 15.675 8.296 1.00 96.69 94 SER A O 1
ATOM 698 N N . GLY A 1 95 ? -17.622 13.640 7.813 1.00 96.62 95 GLY A N 1
ATOM 699 C CA . GLY A 1 95 ? -18.925 12.983 7.804 1.00 96.62 95 GLY A CA 1
ATOM 700 C C . GLY A 1 95 ? -18.827 11.503 7.460 1.00 96.62 95 GLY A C 1
ATOM 701 O O . GLY A 1 95 ? -17.741 10.925 7.506 1.00 96.62 95 GLY A O 1
ATOM 702 N N . GLY A 1 96 ? -19.968 10.903 7.123 1.00 98.19 96 GLY A N 1
ATOM 703 C CA . GLY A 1 96 ? -20.040 9.506 6.704 1.00 98.19 96 GLY A CA 1
ATOM 704 C C . GLY A 1 96 ? -19.317 9.243 5.382 1.00 98.19 96 GLY A C 1
ATOM 705 O O . GLY A 1 96 ? -19.325 10.092 4.488 1.00 98.19 96 GLY A O 1
ATOM 706 N N . THR A 1 97 ? -18.689 8.076 5.257 1.00 97.88 97 THR A N 1
ATOM 707 C CA . THR A 1 97 ? -18.133 7.600 3.981 1.00 97.88 97 THR A CA 1
ATOM 708 C C . THR A 1 97 ? -19.257 7.167 3.039 1.00 97.88 97 THR A C 1
ATOM 710 O O . THR A 1 97 ? -20.360 6.855 3.485 1.00 97.88 97 THR A O 1
ATOM 713 N N . MET A 1 98 ? -19.017 7.169 1.719 1.00 96.50 98 MET A N 1
ATOM 714 C CA . MET A 1 98 ? -20.092 6.936 0.732 1.00 96.50 98 MET A CA 1
ATOM 715 C C . MET A 1 98 ? -20.871 5.628 0.968 1.00 96.50 98 MET A C 1
ATOM 717 O O . MET A 1 98 ? -22.098 5.658 0.892 1.00 96.50 98 MET A O 1
ATOM 721 N N . PRO A 1 99 ? -20.217 4.488 1.266 1.00 96.44 99 PRO A N 1
ATOM 722 C CA . PRO A 1 99 ? -20.912 3.235 1.551 1.00 96.44 99 PRO A CA 1
ATOM 723 C C . PRO A 1 99 ? -21.305 3.065 3.024 1.00 96.44 99 PRO A C 1
ATOM 725 O O . PRO A 1 99 ? -22.005 2.104 3.335 1.00 96.44 99 PRO A O 1
ATOM 728 N N . LEU A 1 100 ? -20.873 3.948 3.934 1.00 98.06 100 LEU A N 1
ATOM 729 C CA . LEU A 1 100 ? -20.996 3.752 5.383 1.00 98.06 100 LEU A CA 1
ATOM 730 C C . LEU A 1 100 ? -20.496 2.341 5.772 1.00 98.06 100 LEU A C 1
ATOM 732 O O . LEU A 1 100 ? -19.458 1.894 5.287 1.00 98.06 100 LEU A O 1
ATOM 736 N N . HIS A 1 101 ? -21.259 1.605 6.584 1.00 98.06 101 HIS A N 1
ATOM 737 C CA . HIS A 1 101 ? -20.982 0.215 6.970 1.00 98.06 101 HIS A CA 1
ATOM 738 C C . HIS A 1 101 ? -21.400 -0.839 5.932 1.00 98.06 101 HIS A C 1
ATOM 740 O O . HIS A 1 101 ? -21.461 -2.026 6.262 1.00 98.06 101 HIS A O 1
ATOM 746 N N . ASN A 1 102 ? -21.720 -0.454 4.693 1.00 98.25 102 ASN A N 1
ATOM 747 C CA . ASN A 1 102 ? -22.023 -1.412 3.631 1.00 98.25 102 ASN A CA 1
ATOM 748 C C . ASN A 1 102 ? -20.739 -2.111 3.152 1.00 98.25 102 ASN A C 1
ATOM 750 O O . ASN A 1 102 ? -20.152 -1.744 2.130 1.00 98.25 102 ASN A O 1
ATOM 754 N N . VAL A 1 103 ? -20.313 -3.128 3.903 1.00 98.00 103 VAL A N 1
ATOM 755 C CA . VAL A 1 103 ? -19.132 -3.951 3.605 1.00 98.00 103 VAL A CA 1
ATOM 756 C C . VAL A 1 103 ? -19.224 -4.647 2.248 1.00 98.00 103 VAL A C 1
ATOM 758 O O . VAL A 1 103 ? -18.208 -4.761 1.563 1.00 98.00 103 VAL A O 1
ATOM 761 N N . ASP A 1 104 ? -20.429 -5.009 1.803 1.00 98.38 104 ASP A N 1
ATOM 762 C CA . ASP A 1 104 ? -20.646 -5.673 0.513 1.00 98.38 104 ASP A CA 1
ATOM 763 C C . ASP A 1 104 ? -20.231 -4.786 -0.665 1.00 98.38 104 ASP A C 1
ATOM 765 O O . ASP A 1 104 ? -19.744 -5.285 -1.678 1.00 98.38 104 ASP A O 1
ATOM 769 N N . SER A 1 105 ? -20.340 -3.459 -0.522 1.00 98.00 105 SER A N 1
ATOM 770 C CA . SER A 1 105 ? -19.852 -2.505 -1.525 1.00 98.00 105 SER A CA 1
ATOM 771 C C . SER A 1 105 ? -18.334 -2.588 -1.698 1.00 98.00 105 SER A C 1
ATOM 773 O O . SER A 1 105 ? -17.830 -2.583 -2.822 1.00 98.00 105 SER A O 1
ATOM 775 N N . TYR A 1 106 ? -17.587 -2.710 -0.598 1.00 98.44 106 TYR A N 1
ATOM 776 C CA . TYR A 1 106 ? -16.132 -2.853 -0.646 1.00 98.44 106 TYR A CA 1
ATOM 777 C C . TYR A 1 106 ? -15.724 -4.242 -1.147 1.00 98.44 106 TYR A C 1
ATOM 779 O O . TYR A 1 106 ? -14.861 -4.331 -2.022 1.00 98.44 106 TYR A O 1
ATOM 787 N N . LEU A 1 107 ? -16.389 -5.306 -0.676 1.00 98.50 107 LEU A N 1
ATOM 788 C CA . LEU A 1 107 ? -16.186 -6.671 -1.176 1.00 98.50 107 LEU A CA 1
ATOM 789 C C . LEU A 1 107 ? -16.362 -6.737 -2.692 1.00 98.50 107 LEU A C 1
ATOM 791 O O . LEU A 1 107 ? -15.465 -7.195 -3.398 1.00 98.50 107 LEU A O 1
ATOM 795 N N . ALA A 1 108 ? -17.493 -6.239 -3.200 1.00 98.69 108 ALA A N 1
ATOM 796 C CA . ALA A 1 108 ? -17.814 -6.275 -4.620 1.00 98.69 108 ALA A CA 1
ATOM 797 C C . ALA A 1 108 ? -16.753 -5.557 -5.463 1.00 98.69 108 ALA A C 1
ATOM 799 O O . ALA A 1 108 ? -16.352 -6.073 -6.507 1.00 98.69 108 ALA A O 1
ATOM 800 N N . LYS A 1 109 ? -16.245 -4.408 -4.995 1.00 98.31 109 LYS A N 1
ATOM 801 C CA . LYS A 1 109 ? -15.160 -3.701 -5.681 1.00 98.31 109 LYS A CA 1
ATOM 802 C C . LYS A 1 109 ? -13.897 -4.557 -5.740 1.00 98.31 109 LYS A C 1
ATOM 804 O O . LYS A 1 109 ? -13.452 -4.859 -6.841 1.00 98.31 109 LYS A O 1
ATOM 809 N N . PHE A 1 110 ? -13.353 -5.020 -4.614 1.00 98.69 110 PHE A N 1
ATOM 810 C CA . PHE A 1 110 ? -12.126 -5.833 -4.624 1.00 98.69 110 PHE A CA 1
ATOM 811 C C . PHE A 1 110 ? -12.269 -7.115 -5.459 1.00 98.69 110 PHE A C 1
ATOM 813 O O . PHE A 1 110 ? -11.387 -7.425 -6.262 1.00 98.69 110 PHE A O 1
ATOM 820 N N . VAL A 1 111 ? -13.409 -7.807 -5.360 1.00 98.69 111 VAL A N 1
ATOM 821 C CA . VAL A 1 111 ? -13.718 -8.971 -6.208 1.00 98.69 111 VAL A CA 1
ATOM 822 C C . VAL A 1 111 ? -13.706 -8.595 -7.690 1.00 98.69 111 VAL A C 1
ATOM 824 O O . VAL A 1 111 ? -13.116 -9.321 -8.488 1.00 98.69 111 VAL A O 1
ATOM 827 N N . SER A 1 112 ? -14.291 -7.454 -8.072 1.00 98.62 112 SER A N 1
ATOM 828 C CA . SER A 1 112 ? -14.307 -7.008 -9.473 1.00 98.62 112 SER A CA 1
ATOM 829 C C . SER A 1 112 ? -12.911 -6.701 -10.034 1.00 98.62 112 SER A C 1
ATOM 831 O O . SER A 1 112 ? -12.688 -6.875 -11.229 1.00 98.62 112 SER A O 1
ATOM 833 N N . PHE A 1 113 ? -11.954 -6.323 -9.177 1.00 98.44 113 PHE A N 1
ATOM 834 C CA . PHE A 1 113 ? -10.542 -6.156 -9.539 1.00 98.44 113 PHE A CA 1
ATOM 835 C C . PHE A 1 113 ? -9.742 -7.469 -9.526 1.00 98.44 113 PHE A C 1
ATOM 837 O O . PHE A 1 113 ? -8.569 -7.451 -9.876 1.00 98.44 113 PHE A O 1
ATOM 844 N N . GLY A 1 114 ? -10.337 -8.606 -9.148 1.00 98.44 114 GLY A N 1
ATOM 845 C CA . GLY A 1 114 ? -9.680 -9.920 -9.160 1.00 98.44 114 GLY A CA 1
ATOM 846 C C . GLY A 1 114 ? -9.071 -10.367 -7.827 1.00 98.44 114 GLY A C 1
ATOM 847 O O . GLY A 1 114 ? -8.330 -11.351 -7.797 1.00 98.44 114 GLY A O 1
ATOM 848 N N . TRP A 1 115 ? -9.382 -9.685 -6.724 1.00 98.81 115 TRP A N 1
ATOM 849 C CA . TRP A 1 115 ? -8.877 -10.028 -5.392 1.00 98.81 115 TRP A CA 1
ATOM 850 C C . TRP A 1 115 ? -9.689 -11.152 -4.737 1.00 98.81 115 TRP A C 1
ATOM 852 O O . TRP A 1 115 ? -10.876 -11.337 -5.015 1.00 98.81 115 TRP A O 1
ATOM 862 N N . HIS A 1 116 ? -9.060 -11.881 -3.814 1.00 98.69 116 HIS A N 1
ATOM 863 C CA . HIS A 1 116 ? -9.793 -12.654 -2.815 1.00 98.69 116 HIS A CA 1
ATOM 864 C C . HIS A 1 116 ? -10.261 -11.696 -1.713 1.00 98.69 116 HIS A C 1
ATOM 866 O O . HIS A 1 116 ? -9.432 -11.092 -1.043 1.00 98.69 116 HIS A O 1
ATOM 872 N N . ALA A 1 117 ? -11.569 -11.506 -1.545 1.00 98.62 117 ALA A N 1
ATOM 873 C CA . ALA A 1 117 ? -12.106 -10.570 -0.560 1.00 98.62 117 ALA A CA 1
ATOM 874 C C . ALA A 1 117 ? -12.879 -11.312 0.538 1.00 98.62 117 ALA A C 1
ATOM 876 O O . ALA A 1 117 ? -13.679 -12.199 0.240 1.00 98.62 117 ALA A O 1
ATOM 877 N N . ILE A 1 118 ? -12.638 -10.941 1.794 1.00 98.62 118 ILE A N 1
ATOM 878 C CA . ILE A 1 118 ? -13.237 -11.544 2.989 1.00 98.62 118 ILE A CA 1
ATOM 879 C C . ILE A 1 118 ? -13.782 -10.406 3.844 1.00 98.62 118 ILE A C 1
ATOM 881 O O . ILE A 1 118 ? -13.048 -9.461 4.111 1.00 98.62 118 ILE A O 1
ATOM 885 N N . ALA A 1 119 ? -15.039 -10.473 4.276 1.00 98.69 119 ALA A N 1
ATOM 886 C CA . ALA A 1 119 ? -15.561 -9.546 5.278 1.00 98.69 119 ALA A CA 1
ATOM 887 C C . ALA A 1 119 ? -15.561 -10.208 6.649 1.00 98.69 119 ALA A C 1
ATOM 889 O O . ALA A 1 119 ? -15.832 -1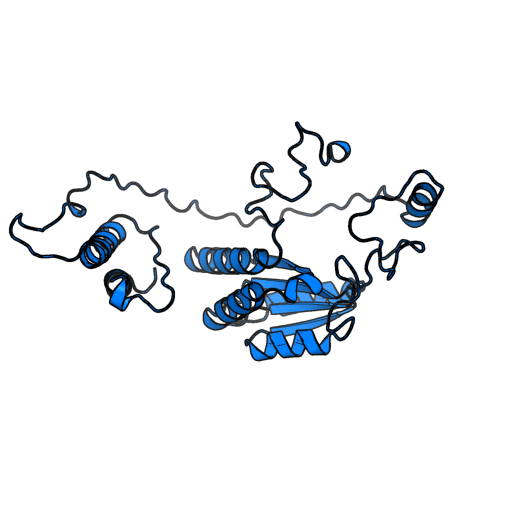1.404 6.755 1.00 98.69 119 ALA A O 1
ATOM 890 N N . VAL A 1 120 ? -15.263 -9.411 7.667 1.00 98.75 120 VAL A N 1
ATOM 891 C CA . VAL A 1 120 ? -15.209 -9.830 9.069 1.00 98.75 120 VAL A CA 1
ATOM 892 C C . VAL A 1 120 ? -15.787 -8.742 9.964 1.00 98.75 120 VAL A C 1
ATOM 894 O O . VAL A 1 120 ? -15.775 -7.557 9.603 1.00 98.75 120 VAL A O 1
ATOM 897 N N . ASP A 1 121 ? -16.242 -9.127 11.151 1.00 98.69 121 ASP A N 1
ATOM 898 C CA . ASP A 1 121 ? -16.316 -8.190 12.267 1.00 98.69 121 ASP A CA 1
ATOM 899 C C . ASP A 1 121 ? -14.886 -7.812 12.682 1.00 98.69 121 ASP A C 1
ATOM 901 O O . ASP A 1 121 ? -14.117 -8.630 13.186 1.00 98.69 121 ASP A O 1
ATOM 905 N N . GLY A 1 122 ? -14.507 -6.554 12.452 1.00 98.44 122 GLY A N 1
ATOM 906 C CA . GLY A 1 122 ? -13.170 -6.048 12.756 1.00 98.44 122 GLY A CA 1
ATOM 907 C C . GLY A 1 122 ? -12.872 -5.928 14.253 1.00 98.44 122 GLY A C 1
ATOM 908 O O . GLY A 1 122 ? -11.738 -5.619 14.610 1.00 98.44 122 GLY A O 1
ATOM 909 N N . HIS A 1 123 ? -13.857 -6.182 15.120 1.00 98.25 123 HIS A N 1
ATOM 910 C CA . HIS A 1 123 ? -13.684 -6.282 16.572 1.00 98.25 123 HIS A CA 1
ATOM 911 C C . HIS A 1 123 ? -13.692 -7.728 17.078 1.00 98.25 123 HIS A C 1
ATOM 913 O O . HIS A 1 123 ? -13.529 -7.954 18.278 1.00 98.25 123 HIS A O 1
ATOM 919 N N . ASN A 1 124 ? -13.858 -8.707 16.185 1.00 98.50 124 ASN A N 1
ATOM 920 C CA . ASN A 1 124 ? -13.780 -10.123 16.510 1.00 98.50 124 ASN A CA 1
ATOM 921 C C . ASN A 1 124 ? -12.384 -10.671 16.168 1.00 98.50 124 ASN A C 1
ATOM 923 O O . ASN A 1 124 ? -12.027 -10.862 15.004 1.00 98.50 124 ASN A O 1
ATOM 927 N N . ILE A 1 125 ? -11.583 -10.933 17.204 1.00 96.75 125 ILE A N 1
ATOM 928 C CA . ILE A 1 125 ? -10.201 -11.414 17.056 1.00 96.75 125 ILE A CA 1
ATOM 929 C C . ILE A 1 125 ? -10.150 -12.783 16.362 1.00 96.75 125 ILE A C 1
ATOM 931 O O . ILE A 1 125 ? -9.260 -13.003 15.541 1.00 96.75 125 ILE A O 1
ATOM 935 N N . ASP A 1 126 ? -11.102 -13.677 16.635 1.00 98.38 126 ASP A N 1
ATOM 936 C CA . ASP A 1 126 ? -11.116 -15.018 16.042 1.00 98.38 126 ASP A CA 1
ATOM 937 C C . ASP A 1 126 ? -11.383 -14.952 14.531 1.00 98.38 126 ASP A C 1
ATOM 939 O O . ASP A 1 126 ? -10.692 -15.607 13.746 1.00 98.38 126 ASP A O 1
ATOM 943 N N . GLU A 1 127 ? -12.312 -14.091 14.102 1.00 98.62 127 GLU A N 1
ATOM 944 C CA . GLU A 1 127 ? -12.576 -13.850 12.676 1.00 98.62 127 GLU A CA 1
ATOM 945 C C . GLU A 1 127 ? -11.369 -13.227 11.966 1.00 98.62 127 GLU A C 1
ATOM 947 O O . GLU A 1 127 ? -11.037 -13.619 10.845 1.00 98.62 127 GLU A O 1
ATOM 952 N N . LEU A 1 128 ? -10.678 -12.283 12.617 1.00 98.50 128 LEU A N 1
ATOM 953 C CA . LEU A 1 128 ? -9.456 -11.686 12.077 1.00 98.50 128 LEU A CA 1
ATOM 954 C C . LEU A 1 128 ? -8.354 -12.734 11.894 1.00 98.50 128 LEU A C 1
ATOM 956 O O . LEU A 1 128 ? -7.726 -12.778 10.836 1.00 98.50 128 LEU A O 1
ATOM 960 N N . ILE A 1 129 ? -8.132 -13.597 12.891 1.00 97.69 129 ILE A N 1
ATOM 961 C CA . ILE A 1 129 ? -7.149 -14.686 12.808 1.00 97.69 129 ILE A CA 1
ATOM 962 C C . ILE A 1 129 ? -7.493 -15.624 11.646 1.00 97.69 129 ILE A C 1
ATOM 964 O O . ILE A 1 129 ? -6.628 -15.911 10.817 1.00 97.69 129 ILE A O 1
ATOM 968 N N . GLU A 1 130 ? -8.752 -16.052 11.530 1.00 98.44 130 GLU A N 1
ATOM 969 C CA . GLU A 1 130 ? -9.192 -16.918 10.433 1.00 98.44 130 GLU A CA 1
ATOM 970 C C . GLU A 1 130 ? -9.008 -16.242 9.062 1.00 98.44 130 GLU A C 1
ATOM 972 O O . GLU A 1 130 ? -8.547 -16.872 8.105 1.00 98.44 130 GLU A O 1
ATOM 977 N N . ALA A 1 131 ? -9.317 -14.948 8.951 1.00 98.56 131 ALA A N 1
ATOM 978 C CA . ALA A 1 131 ? -9.133 -14.189 7.719 1.00 98.56 131 ALA A CA 1
ATOM 979 C C . ALA A 1 131 ? -7.653 -14.043 7.338 1.00 98.56 131 ALA A C 1
ATOM 981 O O . ALA A 1 131 ? -7.314 -14.180 6.160 1.00 98.56 131 ALA A O 1
ATOM 982 N N . PHE A 1 132 ? -6.753 -13.836 8.304 1.00 98.19 132 PHE A N 1
ATOM 983 C CA . PHE A 1 132 ? -5.313 -13.822 8.044 1.00 98.19 132 PHE A CA 1
ATOM 984 C C . PHE A 1 132 ? -4.790 -15.185 7.582 1.00 98.19 132 PHE A C 1
ATOM 986 O O . PHE A 1 132 ? -3.950 -15.235 6.680 1.00 98.19 132 PHE A O 1
ATOM 993 N N . GLU A 1 133 ? -5.293 -16.289 8.137 1.00 97.56 133 GLU A N 1
ATOM 994 C CA . GLU A 1 133 ? -4.945 -17.633 7.664 1.00 97.56 133 GLU A CA 1
ATOM 995 C C . GLU A 1 133 ? -5.463 -17.894 6.244 1.00 97.56 133 GLU A C 1
ATOM 997 O O . GLU A 1 133 ? -4.727 -18.409 5.401 1.00 97.56 133 GLU A O 1
ATOM 1002 N N . LYS A 1 134 ? -6.685 -17.463 5.915 1.00 97.81 134 LYS A N 1
ATOM 1003 C CA . LYS A 1 134 ? -7.198 -17.517 4.534 1.00 97.81 134 LYS A CA 1
ATOM 1004 C C . LYS A 1 134 ? -6.356 -16.665 3.583 1.00 97.81 134 LYS A C 1
ATOM 1006 O O . LYS A 1 134 ? -6.007 -17.131 2.501 1.00 97.81 134 LYS A O 1
ATOM 1011 N N . ALA A 1 135 ? -5.949 -15.467 4.004 1.00 97.25 135 ALA A N 1
ATOM 1012 C CA . ALA A 1 135 ? -5.097 -14.583 3.211 1.00 97.25 135 ALA A CA 1
ATOM 1013 C C . ALA A 1 135 ? -3.729 -15.206 2.893 1.00 97.25 135 ALA A C 1
ATOM 1015 O O . ALA A 1 135 ? -3.201 -15.010 1.797 1.00 97.25 135 ALA A O 1
ATOM 1016 N N . LYS A 1 136 ? -3.146 -15.967 3.831 1.00 94.62 136 LYS A N 1
ATOM 1017 C CA . LYS A 1 136 ? -1.904 -16.729 3.604 1.00 94.62 136 LYS A CA 1
ATOM 1018 C C . LYS A 1 136 ? -2.075 -17.845 2.569 1.00 94.62 136 LYS A C 1
ATOM 1020 O O . LYS A 1 136 ? -1.104 -18.193 1.908 1.00 94.62 136 LYS A O 1
ATOM 1025 N N . ASN A 1 137 ? -3.290 -18.365 2.411 1.00 94.50 137 ASN A N 1
ATOM 1026 C CA . ASN A 1 137 ? -3.617 -19.529 1.589 1.00 94.50 137 ASN A CA 1
ATOM 1027 C C . ASN A 1 137 ? -4.428 -19.167 0.326 1.00 94.50 137 ASN A C 1
ATOM 1029 O O . ASN A 1 137 ? -5.291 -19.933 -0.102 1.00 94.50 137 ASN A O 1
ATOM 1033 N N . SER A 1 138 ? -4.150 -18.010 -0.287 1.00 93.12 138 SER A N 1
ATOM 1034 C CA . SER A 1 138 ? -4.821 -17.525 -1.506 1.00 93.12 138 SER A CA 1
ATOM 1035 C C . SER A 1 138 ? -3.845 -17.426 -2.697 1.00 93.12 138 SER A C 1
ATOM 1037 O O . SER A 1 138 ? -3.489 -16.319 -3.107 1.00 93.12 138 SER A O 1
ATOM 1039 N N . PRO A 1 139 ? -3.383 -18.555 -3.271 1.00 94.31 139 PRO A N 1
ATOM 1040 C CA . PRO A 1 139 ? -2.371 -18.546 -4.326 1.00 94.31 139 PRO A CA 1
ATOM 1041 C C . PRO A 1 139 ? -2.847 -17.807 -5.583 1.00 94.31 139 PRO A C 1
ATOM 1043 O O . PRO A 1 139 ? -3.988 -17.960 -6.028 1.00 94.31 139 PRO A O 1
ATOM 1046 N N . GLY A 1 140 ? -1.954 -17.010 -6.168 1.00 96.69 140 GLY A N 1
ATOM 1047 C CA . GLY A 1 140 ? -2.198 -16.253 -7.397 1.00 96.69 140 GLY A CA 1
ATOM 1048 C C . GLY A 1 140 ? -3.155 -15.060 -7.272 1.00 96.69 140 GLY A C 1
ATOM 1049 O O . GLY A 1 140 ? -3.468 -14.442 -8.291 1.00 96.69 140 GLY A O 1
ATOM 1050 N N . LYS A 1 141 ? -3.632 -14.712 -6.066 1.00 98.12 141 LYS A N 1
ATOM 1051 C CA . LYS A 1 141 ? -4.508 -13.551 -5.841 1.00 98.12 141 LYS A CA 1
ATOM 1052 C C . LYS A 1 141 ? -4.120 -12.757 -4.593 1.00 98.12 141 LYS A C 1
ATOM 1054 O O . LYS A 1 141 ? -4.029 -13.355 -3.520 1.00 98.12 141 LYS A O 1
ATOM 1059 N N . PRO A 1 142 ? -4.008 -11.419 -4.679 1.00 98.75 142 PRO A N 1
ATOM 1060 C CA . PRO A 1 142 ? -3.945 -10.589 -3.480 1.00 98.75 142 PRO A CA 1
ATOM 1061 C C . PRO A 1 142 ? -5.240 -10.722 -2.660 1.00 98.75 142 PRO A C 1
ATOM 1063 O O . PRO A 1 142 ? -6.314 -10.993 -3.212 1.00 98.75 142 PRO A O 1
ATOM 1066 N N . THR A 1 143 ? -5.143 -10.537 -1.340 1.00 98.88 143 THR A N 1
ATOM 1067 C CA . THR A 1 143 ? -6.291 -10.661 -0.422 1.00 98.88 143 THR A CA 1
ATOM 1068 C C . THR A 1 143 ? -6.700 -9.317 0.172 1.00 98.88 143 THR A C 1
ATOM 1070 O O . THR A 1 143 ? -5.848 -8.548 0.603 1.00 98.88 143 THR A O 1
ATOM 1073 N N . ALA A 1 144 ? -8.000 -9.035 0.224 1.00 98.88 144 ALA A N 1
ATOM 1074 C CA . ALA A 1 144 ? -8.570 -7.888 0.921 1.00 98.88 144 ALA A CA 1
ATOM 1075 C C . ALA A 1 144 ? -9.441 -8.377 2.083 1.00 98.88 144 ALA A C 1
ATOM 1077 O O . ALA A 1 144 ? -10.408 -9.110 1.875 1.00 98.88 144 ALA A O 1
ATOM 1078 N N . ILE A 1 145 ? -9.110 -7.960 3.300 1.00 98.88 145 ILE A N 1
ATOM 1079 C CA . ILE A 1 145 ? -9.921 -8.187 4.494 1.00 98.88 145 ILE A CA 1
ATOM 1080 C C . ILE A 1 145 ? -10.698 -6.895 4.759 1.00 98.88 145 ILE A C 1
ATOM 1082 O O . ILE A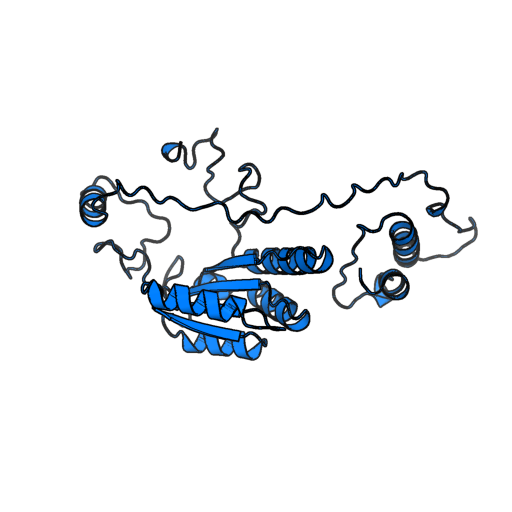 1 145 ? -10.118 -5.849 5.045 1.00 98.88 145 ILE A O 1
ATOM 1086 N N . ILE A 1 146 ? -12.015 -6.956 4.600 1.00 98.88 146 ILE A N 1
ATOM 1087 C CA . ILE A 1 146 ? -12.940 -5.844 4.797 1.00 98.88 146 ILE A CA 1
ATOM 1088 C C . ILE A 1 146 ? -13.439 -5.912 6.239 1.00 98.88 146 ILE A C 1
ATOM 1090 O O . ILE A 1 146 ? -14.310 -6.716 6.573 1.00 98.88 146 ILE A O 1
ATOM 1094 N N . CYS A 1 147 ? -12.855 -5.085 7.098 1.00 98.81 147 CYS A N 1
ATOM 1095 C CA . CYS A 1 147 ? -13.121 -5.088 8.528 1.00 98.81 147 CYS A CA 1
ATOM 1096 C C . CYS A 1 147 ? -14.275 -4.133 8.829 1.00 98.81 147 CYS A C 1
ATOM 1098 O O . CYS A 1 147 ? -14.106 -2.918 8.729 1.00 98.81 147 CYS A O 1
ATOM 1100 N N . LYS A 1 148 ? -15.441 -4.651 9.225 1.00 98.81 148 LYS A N 1
ATOM 1101 C CA . LYS A 1 148 ? -16.510 -3.799 9.757 1.00 98.81 148 LYS A CA 1
ATOM 1102 C C . LYS A 1 148 ? -16.126 -3.342 11.160 1.00 98.81 148 LYS A C 1
ATOM 1104 O O . LYS A 1 148 ? -15.996 -4.176 12.048 1.00 98.81 148 LYS A O 1
ATOM 1109 N N . THR A 1 149 ? -15.963 -2.044 11.374 1.00 98.75 149 THR A N 1
ATOM 1110 C CA . THR A 1 149 ? -15.495 -1.492 12.653 1.00 98.75 149 THR A CA 1
ATOM 1111 C C . THR A 1 149 ? -16.340 -0.295 13.093 1.00 98.75 149 THR A C 1
ATOM 1113 O O . THR A 1 149 ? -17.305 0.097 12.441 1.00 98.75 149 THR A O 1
ATOM 1116 N N . GLU A 1 150 ? -15.987 0.292 14.239 1.00 98.44 150 GLU A N 1
ATOM 1117 C CA . GLU A 1 150 ? -16.608 1.502 14.775 1.00 98.44 150 GLU A CA 1
ATOM 1118 C C . GLU A 1 150 ? -15.504 2.495 15.120 1.00 98.44 150 GLU A C 1
ATOM 1120 O O . GLU A 1 150 ? -14.548 2.167 15.830 1.00 98.44 150 GLU A O 1
ATOM 1125 N N . LYS A 1 151 ? -15.608 3.722 14.608 1.00 98.25 151 LYS A N 1
ATOM 1126 C CA . LYS A 1 151 ? -14.576 4.737 14.830 1.00 98.25 151 LYS A CA 1
ATOM 1127 C C . LYS A 1 151 ? -14.595 5.161 16.292 1.00 98.25 151 LYS A C 1
ATOM 1129 O O . LYS A 1 151 ? -15.644 5.543 16.798 1.00 98.25 151 LYS A O 1
ATOM 1134 N N . GLY A 1 152 ? -13.444 5.120 16.960 1.00 96.69 152 GLY A N 1
ATOM 1135 C CA . GLY A 1 152 ? -13.369 5.406 18.396 1.00 96.69 152 GLY A CA 1
ATOM 1136 C C . GLY A 1 152 ? -13.917 4.280 19.279 1.00 96.69 152 GLY A C 1
ATOM 1137 O O . GLY A 1 152 ? -14.361 4.561 20.388 1.00 96.69 152 GLY A O 1
ATOM 1138 N N . LYS A 1 153 ? -13.909 3.031 18.785 1.00 96.88 153 LYS A N 1
ATOM 1139 C CA . LYS A 1 153 ? -14.323 1.840 19.537 1.00 96.88 153 LYS A CA 1
ATOM 1140 C C . LYS A 1 153 ? -13.737 1.809 20.949 1.00 96.88 153 LYS A C 1
ATOM 1142 O O . LYS A 1 153 ? -12.546 2.051 21.128 1.00 96.88 153 LYS A O 1
ATOM 1147 N N . GLY A 1 154 ? -14.574 1.446 21.918 1.00 94.81 154 GLY A N 1
ATOM 1148 C CA . GLY A 1 154 ? -14.199 1.283 23.321 1.00 94.81 154 GLY A CA 1
ATOM 1149 C C . GLY A 1 154 ? -14.366 2.551 24.153 1.00 94.81 154 GLY A C 1
ATOM 1150 O O . GLY A 1 154 ? -14.235 2.478 25.367 1.00 94.81 154 GLY A O 1
ATOM 1151 N N . PHE A 1 155 ? -14.701 3.685 23.526 1.00 95.88 155 PHE A N 1
ATOM 1152 C CA . PHE A 1 155 ? -14.858 4.967 24.208 1.00 95.88 155 PHE A CA 1
ATOM 1153 C C . PHE A 1 155 ? -16.263 5.536 23.989 1.00 95.88 155 PHE A C 1
ATOM 1155 O O . PHE A 1 155 ? -16.574 6.067 22.917 1.00 95.88 155 PHE A O 1
ATOM 1162 N N . SER A 1 156 ? -17.131 5.472 25.002 1.00 94.25 156 SER A N 1
ATOM 1163 C CA . SER A 1 156 ? -18.579 5.729 24.847 1.00 94.25 156 SER A CA 1
ATOM 1164 C C . SER A 1 156 ? -18.911 7.149 24.367 1.00 94.25 156 SER A C 1
ATOM 1166 O O . SER A 1 156 ? -19.967 7.421 23.778 1.00 94.25 156 SER A O 1
ATOM 1168 N N . GLU A 1 157 ? -18.009 8.098 24.607 1.00 92.62 157 GLU A N 1
ATOM 1169 C CA . GLU A 1 157 ? -18.195 9.490 24.218 1.00 92.62 157 GLU A CA 1
ATOM 1170 C C . GLU A 1 157 ? -17.957 9.750 22.738 1.00 92.62 157 GLU A C 1
ATOM 1172 O O . GLU A 1 157 ? -18.534 10.708 22.219 1.00 92.62 157 GLU A O 1
ATOM 1177 N N . VAL A 1 158 ? -17.206 8.887 22.053 1.00 95.00 158 VAL A N 1
ATOM 1178 C CA . VAL A 1 158 ? -16.760 9.115 20.671 1.00 95.00 158 VAL A CA 1
ATOM 1179 C C . VAL A 1 158 ? -17.067 7.956 19.724 1.00 95.00 158 VAL A C 1
ATOM 1181 O O . VAL A 1 158 ? -17.079 8.183 18.515 1.00 95.00 158 VAL A O 1
ATOM 1184 N N . GLU A 1 159 ? -17.358 6.759 20.244 1.00 97.19 159 GLU A N 1
ATOM 1185 C CA . GLU A 1 159 ? -17.649 5.562 19.447 1.00 97.19 159 GLU A CA 1
ATOM 1186 C C . GLU A 1 159 ? -18.784 5.819 18.445 1.00 97.19 159 GLU A C 1
ATOM 1188 O O . GLU A 1 159 ? -19.898 6.189 18.823 1.00 97.19 159 GLU A O 1
ATOM 1193 N N . GLY A 1 160 ? -18.472 5.676 17.155 1.00 96.56 160 GLY A N 1
ATOM 1194 C CA . GLY A 1 160 ? -19.410 5.875 16.050 1.00 96.56 160 GLY A CA 1
ATOM 1195 C C . GLY A 1 160 ? -19.862 7.329 15.846 1.00 96.56 160 GLY A C 1
ATOM 1196 O O . GLY A 1 160 ? -20.796 7.581 15.083 1.00 96.56 160 GLY A O 1
ATOM 1197 N N . LYS A 1 161 ? -19.238 8.319 16.506 1.00 96.12 161 LYS A N 1
ATOM 1198 C CA . LYS A 1 161 ? -19.681 9.724 16.446 1.00 96.12 161 LYS A CA 1
ATOM 1199 C C . LYS A 1 161 ? -18.855 10.559 15.474 1.00 96.12 161 LYS A C 1
ATOM 1201 O O . LYS A 1 161 ? -17.630 10.656 15.557 1.00 96.12 161 LYS A O 1
ATOM 1206 N N . SER A 1 162 ? -19.558 11.256 14.582 1.00 95.25 162 SER A N 1
ATOM 1207 C CA . SER A 1 162 ? -18.956 12.250 13.691 1.00 95.25 162 SER A CA 1
ATOM 1208 C C . SER A 1 162 ? -18.364 13.433 14.471 1.00 95.25 162 SER A C 1
ATOM 1210 O O . SER A 1 162 ? -18.723 13.706 15.616 1.00 95.25 162 SER A O 1
ATOM 1212 N N . GLY A 1 163 ? -17.446 14.162 13.836 1.00 94.69 163 GLY A N 1
ATOM 1213 C CA . GLY A 1 163 ? -16.847 15.372 14.397 1.00 94.69 163 GLY A CA 1
ATOM 1214 C C . GLY A 1 163 ? -15.726 15.134 15.411 1.00 94.69 163 GLY A C 1
ATOM 1215 O O . GLY A 1 163 ? -15.202 16.117 15.932 1.00 94.69 163 GLY A O 1
ATOM 1216 N N . TRP A 1 164 ? -15.325 13.884 15.660 1.00 95.56 164 TRP A N 1
ATOM 1217 C CA . TRP A 1 164 ? -14.218 13.523 16.560 1.00 95.56 164 TRP A CA 1
ATOM 1218 C C . TRP A 1 164 ? -12.905 13.174 15.851 1.00 95.56 164 TRP A C 1
ATOM 1220 O O . TRP A 1 164 ? -11.869 13.037 16.498 1.00 95.56 164 TRP A O 1
ATOM 1230 N N . HIS A 1 165 ? -12.906 13.077 14.519 1.00 96.38 165 HIS A N 1
ATOM 1231 C CA . HIS A 1 165 ? -11.687 12.793 13.766 1.00 96.38 165 HIS A CA 1
ATOM 1232 C C . HIS A 1 165 ? -10.605 13.856 14.021 1.00 96.38 165 HIS A C 1
ATOM 1234 O O . HIS A 1 165 ? -10.858 15.056 13.907 1.00 96.38 165 HIS A O 1
ATOM 1240 N N . GLY A 1 166 ? -9.397 13.402 14.366 1.00 94.19 166 GLY A N 1
ATOM 1241 C CA . GLY A 1 166 ? -8.240 14.269 14.599 1.00 94.19 166 GLY A CA 1
ATOM 1242 C C . GLY A 1 166 ? -8.323 15.137 15.860 1.00 94.19 166 GLY A C 1
ATOM 1243 O O . GLY A 1 166 ? -7.504 16.043 16.012 1.00 94.19 166 GLY A O 1
ATOM 1244 N N . LYS A 1 167 ? -9.287 14.895 16.760 1.00 94.62 167 LYS A N 1
ATOM 1245 C CA . LYS A 1 167 ? -9.433 15.648 18.013 1.00 94.62 167 LYS A CA 1
ATOM 1246 C C . LYS A 1 167 ? -8.924 14.830 19.202 1.00 94.62 167 LYS A C 1
ATOM 1248 O O . LYS A 1 167 ? -9.384 13.707 19.385 1.00 94.62 167 LYS A O 1
ATOM 1253 N N . PRO A 1 168 ? -8.007 15.370 20.023 1.00 94.00 168 PRO A N 1
ATOM 1254 C CA . PRO A 1 168 ? -7.617 14.716 21.265 1.00 94.00 168 PRO A CA 1
ATOM 1255 C C . PRO A 1 168 ? -8.738 14.822 22.309 1.00 94.00 168 PRO A C 1
ATOM 1257 O O . PRO A 1 168 ? -9.480 15.810 22.324 1.00 94.00 168 PRO A O 1
ATOM 1260 N N . PHE A 1 169 ? -8.804 13.850 23.221 1.00 92.75 169 PHE A N 1
ATOM 1261 C CA . PHE A 1 169 ? -9.573 13.988 24.459 1.00 92.75 169 PHE A CA 1
ATOM 1262 C C . PHE A 1 169 ? -9.031 15.159 25.282 1.00 92.75 169 PHE A C 1
ATOM 1264 O O . PHE A 1 169 ? -7.815 15.357 25.389 1.00 92.75 169 PHE A O 1
ATOM 1271 N N . LYS A 1 170 ? -9.935 15.964 25.837 1.00 91.06 170 LYS A N 1
ATOM 1272 C CA . LYS A 1 170 ? -9.586 17.146 26.626 1.00 91.06 170 LYS A CA 1
ATOM 1273 C C . LYS A 1 170 ? -9.673 16.816 28.112 1.00 91.06 170 LYS A C 1
ATOM 1275 O O . LYS A 1 170 ? -10.396 15.917 28.522 1.00 91.06 170 LYS A O 1
ATOM 1280 N N . LYS A 1 171 ? -8.967 17.594 28.935 1.00 87.81 171 LYS A N 1
ATOM 1281 C CA . LYS A 1 171 ? -9.057 17.530 30.406 1.00 87.81 171 LYS A CA 1
ATOM 1282 C C . LYS A 1 171 ? -10.306 18.251 30.926 1.00 87.81 171 LYS A C 1
ATOM 1284 O O . LYS A 1 171 ? -10.214 19.153 31.754 1.00 87.81 171 LYS A O 1
ATOM 1289 N N . ASP A 1 172 ? -11.451 17.936 30.338 1.00 88.56 172 ASP A N 1
ATOM 1290 C CA . ASP A 1 172 ? -12.773 18.476 30.665 1.00 88.56 172 ASP A CA 1
ATOM 1291 C C . ASP A 1 172 ? -13.726 17.381 31.179 1.00 88.56 172 ASP A C 1
ATOM 1293 O O . ASP A 1 172 ? -14.939 17.574 31.188 1.00 88.56 172 ASP A O 1
ATOM 1297 N N . GLY A 1 173 ? -13.177 16.240 31.615 1.00 87.19 173 GLY A N 1
ATOM 1298 C CA . GLY A 1 173 ? -13.910 15.038 32.009 1.00 87.19 173 GLY A CA 1
ATOM 1299 C C . GLY A 1 173 ? -13.886 13.946 30.938 1.00 87.19 173 GLY A C 1
ATOM 1300 O O . GLY A 1 173 ? -13.929 12.765 31.280 1.00 87.19 173 GLY A O 1
ATOM 1301 N N . THR A 1 174 ? -13.754 14.316 29.655 1.00 88.69 174 THR A N 1
ATOM 1302 C CA . THR A 1 174 ? -13.723 13.335 28.554 1.00 88.69 174 THR A CA 1
ATOM 1303 C C . THR A 1 174 ? -12.471 12.457 28.589 1.00 88.69 174 THR A C 1
ATOM 1305 O O . THR A 1 174 ? -12.535 11.256 28.334 1.00 88.69 174 THR A O 1
ATOM 1308 N N . PHE A 1 175 ? -11.323 13.030 28.960 1.00 92.62 175 PHE A N 1
ATOM 1309 C CA . PHE A 1 175 ? -10.071 12.291 29.108 1.00 92.62 175 PHE A CA 1
ATOM 1310 C C . PHE A 1 175 ? -10.094 11.315 30.287 1.00 92.62 175 PHE A C 1
ATOM 1312 O O . PHE A 1 175 ? -9.679 10.170 30.138 1.00 92.62 175 PHE A O 1
ATOM 1319 N N . GLU A 1 176 ? -10.583 11.747 31.448 1.00 92.38 176 GLU A N 1
ATOM 1320 C CA . GLU A 1 176 ? -10.650 10.916 32.651 1.00 92.38 176 GLU A CA 1
ATOM 1321 C C . GLU A 1 176 ? -11.578 9.717 32.438 1.00 92.38 176 GLU A C 1
ATOM 1323 O O . GLU A 1 176 ? -11.195 8.583 32.717 1.00 92.38 176 GLU A O 1
ATOM 1328 N N . LYS A 1 177 ? -12.750 9.950 31.839 1.00 92.81 177 LYS A N 1
ATOM 1329 C CA . LYS A 1 177 ? -13.682 8.881 31.480 1.00 92.81 177 LYS A CA 1
ATOM 1330 C C . LYS A 1 177 ? -13.084 7.912 30.460 1.00 92.81 177 LYS A C 1
ATOM 1332 O O . LYS A 1 177 ? -13.227 6.704 30.611 1.00 92.81 177 LYS A O 1
ATOM 1337 N N . ALA A 1 178 ? -12.373 8.422 29.452 1.00 93.19 178 ALA A N 1
ATOM 1338 C CA . ALA A 1 178 ? -11.679 7.567 28.496 1.00 93.19 178 ALA A CA 1
ATOM 1339 C C . ALA A 1 178 ? -10.611 6.693 29.179 1.00 93.19 178 ALA A C 1
ATOM 1341 O O . ALA A 1 178 ? -10.476 5.527 28.830 1.00 93.19 178 ALA A O 1
ATOM 1342 N N . LEU A 1 179 ? -9.877 7.210 30.171 1.00 91.69 179 LEU A N 1
ATOM 1343 C CA . LEU A 1 179 ? -8.923 6.404 30.943 1.00 91.69 179 LEU A CA 1
ATOM 1344 C C . LEU A 1 179 ? -9.610 5.299 31.754 1.00 91.69 179 LEU A C 1
ATOM 1346 O O . LEU A 1 179 ? -9.092 4.186 31.806 1.00 91.69 179 LEU A O 1
ATOM 1350 N N . GLU A 1 180 ? -10.762 5.588 32.363 1.00 93.12 180 GLU A N 1
ATOM 1351 C CA . GLU A 1 180 ? -11.564 4.579 33.066 1.00 93.12 180 GLU A CA 1
ATOM 1352 C C . GLU A 1 180 ? -12.059 3.482 32.109 1.00 93.12 180 GLU A C 1
ATOM 1354 O O . GLU A 1 180 ? -11.958 2.299 32.429 1.00 93.12 180 GLU A O 1
ATOM 1359 N N . GLU A 1 181 ? -12.540 3.862 30.922 1.00 94.56 181 GLU A N 1
ATOM 1360 C CA . GLU A 1 181 ? -13.013 2.934 29.883 1.00 94.56 181 GLU A CA 1
ATOM 1361 C C . GLU A 1 181 ? -11.878 2.112 29.257 1.00 94.56 181 GLU A C 1
ATOM 1363 O O . GLU A 1 181 ? -12.077 0.944 28.923 1.00 94.56 181 GLU A O 1
ATOM 1368 N N . PHE A 1 182 ? -10.679 2.690 29.130 1.00 90.56 182 PHE A N 1
ATOM 1369 C CA . PHE A 1 182 ? -9.500 1.990 28.613 1.00 90.56 182 PHE A CA 1
ATOM 1370 C C . PHE A 1 182 ? -9.044 0.856 29.540 1.00 90.56 182 PHE A C 1
ATOM 1372 O O . PHE A 1 182 ? -8.497 -0.142 29.074 1.00 90.56 182 PHE A O 1
ATOM 1379 N N . GLY A 1 183 ? -9.314 0.984 30.841 1.00 88.94 183 GLY A N 1
ATOM 1380 C CA . GLY A 1 183 ? -9.082 -0.066 31.822 1.00 88.94 183 GLY A CA 1
ATOM 1381 C C . GLY A 1 183 ? -7.603 -0.323 32.117 1.00 88.94 183 GLY A C 1
ATOM 1382 O O . GLY A 1 183 ? -6.764 0.581 32.086 1.00 88.94 183 GLY A O 1
ATOM 1383 N N . ASP A 1 184 ? -7.290 -1.569 32.477 1.00 83.81 184 ASP A N 1
ATOM 1384 C CA . ASP A 1 184 ? -5.931 -1.969 32.835 1.00 83.81 184 ASP A CA 1
ATOM 1385 C C . ASP A 1 184 ? -5.023 -2.036 31.599 1.00 83.81 184 ASP A C 1
ATOM 1387 O O . ASP A 1 184 ? -5.284 -2.744 30.628 1.00 83.81 184 ASP A O 1
ATOM 1391 N N . THR A 1 185 ? -3.918 -1.301 31.667 1.00 77.75 185 THR A N 1
ATOM 1392 C CA . THR A 1 185 ? -2.922 -1.178 30.597 1.00 77.75 185 THR A CA 1
ATOM 1393 C C . THR A 1 185 ? -1.643 -1.947 30.892 1.00 77.75 185 THR A C 1
ATOM 1395 O O . THR A 1 185 ? -0.711 -1.918 30.089 1.00 77.75 185 THR A O 1
ATOM 1398 N N . GLN A 1 186 ? -1.583 -2.669 32.014 1.00 79.94 186 GLN A N 1
ATOM 1399 C CA . GLN A 1 186 ? -0.433 -3.480 32.415 1.00 79.94 186 GLN A CA 1
ATOM 1400 C C . GLN A 1 186 ? -0.362 -4.814 31.659 1.00 79.94 186 GLN A C 1
ATOM 1402 O O . GLN A 1 186 ? 0.055 -5.840 32.194 1.00 79.94 186 GLN A O 1
ATOM 1407 N N . ILE A 1 187 ? -0.744 -4.814 30.384 1.00 78.50 187 ILE A N 1
ATOM 1408 C CA . ILE A 1 187 ? -0.629 -5.982 29.522 1.00 78.50 187 ILE A CA 1
ATOM 1409 C C . ILE A 1 187 ? 0.773 -5.980 28.919 1.00 78.50 187 ILE A C 1
ATOM 1411 O O . ILE A 1 187 ? 1.155 -5.073 28.181 1.00 78.50 187 ILE A O 1
ATOM 1415 N N . THR A 1 188 ? 1.539 -7.029 29.209 1.00 81.56 188 THR A N 1
ATOM 1416 C CA . THR A 1 188 ? 2.779 -7.325 28.487 1.00 81.56 188 THR A CA 1
ATOM 1417 C C . THR A 1 188 ? 2.495 -8.446 27.502 1.00 81.56 188 THR A C 1
ATOM 1419 O O . THR A 1 188 ? 2.210 -9.572 27.903 1.00 81.56 188 THR A O 1
ATOM 1422 N N . LEU A 1 189 ? 2.550 -8.131 26.209 1.00 81.19 189 LEU A N 1
ATOM 1423 C CA . LEU A 1 189 ? 2.476 -9.128 25.147 1.00 81.19 189 LEU A CA 1
ATOM 1424 C C . LEU A 1 189 ? 3.893 -9.484 24.709 1.00 81.19 189 LEU A C 1
ATOM 1426 O O . LEU A 1 189 ? 4.622 -8.635 24.194 1.00 81.19 189 LEU A O 1
ATOM 1430 N N . GLU A 1 190 ? 4.275 -10.746 24.877 1.00 85.69 190 GLU A N 1
ATOM 1431 C CA . GLU A 1 190 ? 5.466 -11.280 24.226 1.00 85.69 190 GLU A CA 1
ATOM 1432 C C . GLU A 1 190 ? 5.114 -11.658 22.789 1.00 85.69 190 GLU A C 1
ATOM 1434 O O . GLU A 1 190 ? 4.435 -12.651 22.531 1.00 85.69 190 GLU A O 1
ATOM 1439 N N . VAL A 1 191 ? 5.568 -10.843 21.837 1.00 82.62 191 VAL A N 1
ATOM 1440 C CA . VAL A 1 191 ? 5.430 -11.139 20.410 1.00 82.62 191 VAL A CA 1
ATOM 1441 C C . VAL A 1 191 ? 6.774 -11.667 19.911 1.00 82.62 191 VAL A C 1
ATOM 1443 O O . VAL A 1 191 ? 7.723 -10.884 19.794 1.00 82.62 191 VAL A O 1
ATOM 1446 N N . PRO A 1 192 ? 6.904 -12.975 19.624 1.00 83.75 192 PRO A N 1
ATOM 1447 C CA . PRO A 1 192 ? 8.145 -13.509 19.088 1.00 83.75 192 PRO A CA 1
ATOM 1448 C C . PRO A 1 192 ? 8.440 -12.867 17.730 1.00 83.75 192 PRO A C 1
ATOM 1450 O O . PRO A 1 192 ? 7.549 -12.682 16.898 1.00 83.75 192 PRO A O 1
ATOM 1453 N N . SER A 1 193 ? 9.710 -12.533 17.496 1.00 81.69 193 SER A N 1
ATOM 1454 C CA . SER A 1 193 ? 10.145 -11.994 16.209 1.00 81.69 193 SER A CA 1
ATOM 1455 C C . SER A 1 193 ? 9.889 -13.018 15.102 1.00 81.69 193 SER A C 1
ATOM 1457 O O . SER A 1 193 ? 10.470 -14.098 15.098 1.00 81.69 193 SER A O 1
ATOM 1459 N N . GLN A 1 194 ? 9.056 -12.646 14.134 1.00 80.31 194 GLN A N 1
ATOM 1460 C CA . GLN A 1 194 ? 8.791 -13.408 12.907 1.00 80.31 194 GLN A CA 1
ATOM 1461 C C . GLN A 1 194 ? 9.681 -12.914 11.752 1.00 80.31 194 GLN A C 1
ATOM 1463 O O . GLN A 1 194 ? 9.296 -12.950 10.582 1.00 80.31 194 GLN A O 1
ATOM 1468 N N . ARG A 1 195 ? 10.853 -12.345 12.069 1.00 81.69 195 ARG A N 1
ATOM 1469 C CA . ARG A 1 195 ? 11.746 -11.779 11.058 1.00 81.69 195 ARG A CA 1
ATOM 1470 C C . ARG A 1 195 ? 12.284 -12.896 10.170 1.00 81.69 195 ARG A C 1
ATOM 1472 O O . ARG A 1 195 ? 12.953 -13.804 10.646 1.00 81.69 195 ARG A O 1
ATOM 1479 N N . ILE A 1 196 ? 12.041 -12.767 8.873 1.00 79.88 196 ILE A N 1
ATOM 1480 C CA . ILE A 1 196 ? 12.620 -13.648 7.865 1.00 79.88 196 ILE A CA 1
ATOM 1481 C C . ILE A 1 196 ? 14.070 -13.213 7.653 1.00 79.88 196 ILE A C 1
ATOM 1483 O O . ILE A 1 196 ? 14.331 -12.086 7.218 1.00 79.88 196 ILE A O 1
ATOM 1487 N N . GLU A 1 197 ? 15.011 -14.085 8.006 1.00 74.00 197 GLU A N 1
ATOM 1488 C CA . GLU A 1 197 ? 16.406 -13.911 7.619 1.00 74.00 197 GLU A CA 1
ATOM 1489 C C . GLU A 1 197 ? 16.521 -14.134 6.114 1.00 74.00 197 GLU A C 1
ATOM 1491 O O . GLU A 1 197 ? 16.006 -15.105 5.566 1.00 74.00 197 GLU A O 1
ATOM 1496 N N . THR A 1 198 ? 17.141 -13.179 5.436 1.00 69.25 198 THR A N 1
ATOM 1497 C CA . THR A 1 198 ? 17.341 -13.218 3.989 1.00 69.25 198 THR A CA 1
ATOM 1498 C C . THR A 1 198 ? 18.824 -13.062 3.738 1.00 69.25 198 THR A C 1
ATOM 1500 O O . THR A 1 198 ? 19.490 -12.285 4.433 1.00 69.25 198 THR A O 1
ATOM 1503 N N . GLU A 1 199 ? 19.349 -13.813 2.771 1.00 66.88 199 GLU A N 1
ATOM 1504 C CA . GLU A 1 199 ? 20.677 -13.524 2.246 1.00 66.88 199 GLU A CA 1
ATOM 1505 C C . GLU A 1 199 ? 20.683 -12.070 1.771 1.00 66.88 199 GLU A C 1
ATOM 1507 O O . GLU A 1 199 ? 19.720 -11.590 1.165 1.00 66.88 199 GLU A O 1
ATOM 1512 N N . LYS A 1 200 ? 21.739 -11.327 2.111 1.00 64.25 200 LYS A N 1
ATOM 1513 C CA . LYS A 1 200 ? 21.886 -9.970 1.593 1.00 64.25 200 LYS A CA 1
ATOM 1514 C C . LYS A 1 200 ? 21.935 -10.072 0.074 1.00 64.25 200 LYS A C 1
ATOM 1516 O O . LYS A 1 200 ? 22.824 -10.738 -0.451 1.00 64.25 200 LYS A O 1
ATOM 1521 N N . ILE A 1 201 ? 21.009 -9.395 -0.603 1.00 64.44 201 ILE A N 1
ATOM 1522 C CA . ILE A 1 201 ? 21.107 -9.177 -2.046 1.00 64.44 201 ILE A CA 1
ATOM 1523 C C . ILE A 1 201 ? 22.485 -8.541 -2.279 1.00 64.44 201 ILE A C 1
ATOM 1525 O O . ILE A 1 201 ? 22.776 -7.534 -1.621 1.00 64.44 201 ILE A O 1
ATOM 1529 N N . PRO A 1 202 ? 23.361 -9.148 -3.101 1.00 63.59 202 PRO A N 1
ATOM 1530 C CA . PRO A 1 202 ? 24.683 -8.602 -3.362 1.00 63.59 202 PRO A CA 1
ATOM 1531 C C . PRO A 1 202 ? 24.553 -7.147 -3.802 1.00 63.59 202 PRO A C 1
ATOM 1533 O O . PRO A 1 202 ? 23.793 -6.847 -4.722 1.00 63.59 202 PRO A O 1
ATOM 1536 N N . GLU A 1 203 ? 25.263 -6.245 -3.125 1.00 66.94 203 GLU A N 1
ATOM 1537 C CA . GLU A 1 203 ? 25.321 -4.853 -3.561 1.00 66.94 203 GLU A CA 1
ATOM 1538 C C . GLU A 1 203 ? 25.926 -4.802 -4.962 1.00 66.94 203 GLU A C 1
ATOM 1540 O O . GLU A 1 203 ? 26.889 -5.508 -5.275 1.00 66.94 203 GLU A O 1
ATOM 1545 N N . SER A 1 204 ? 25.333 -3.978 -5.814 1.00 68.38 204 SER A N 1
ATOM 1546 C CA . SER A 1 204 ? 25.781 -3.833 -7.183 1.00 68.38 204 SER A CA 1
ATOM 1547 C C . SER A 1 204 ? 27.182 -3.239 -7.232 1.00 68.38 204 SER A C 1
ATOM 1549 O O . SER A 1 204 ? 27.465 -2.197 -6.643 1.00 68.38 204 SER A O 1
ATOM 1551 N N . THR A 1 205 ? 28.081 -3.927 -7.930 1.00 71.19 205 THR A N 1
ATOM 1552 C CA . THR A 1 205 ? 29.500 -3.562 -8.018 1.00 71.19 205 THR A CA 1
ATOM 1553 C C . THR A 1 205 ? 29.834 -2.784 -9.290 1.00 71.19 205 THR A C 1
ATOM 1555 O O . THR A 1 205 ? 31.013 -2.628 -9.606 1.00 71.19 205 THR A O 1
ATOM 1558 N N . PHE A 1 206 ? 28.834 -2.349 -10.067 1.00 76.44 206 PHE A N 1
ATOM 1559 C CA . PHE A 1 206 ? 29.095 -1.648 -11.324 1.00 76.44 206 PHE A CA 1
ATOM 1560 C C . PHE A 1 206 ? 29.628 -0.234 -11.078 1.00 76.44 206 PHE A C 1
ATOM 1562 O O . PHE A 1 206 ? 29.308 0.423 -10.086 1.00 76.44 206 PHE A O 1
ATOM 1569 N N . THR A 1 207 ? 30.429 0.251 -12.021 1.00 81.31 207 THR A N 1
ATOM 1570 C CA . THR A 1 207 ? 30.915 1.630 -12.042 1.00 81.31 207 THR A CA 1
ATOM 1571 C C . THR A 1 207 ? 30.428 2.320 -13.311 1.00 81.31 207 THR A C 1
ATOM 1573 O O . THR A 1 207 ? 30.206 1.683 -14.341 1.00 81.31 207 THR A O 1
ATOM 1576 N N . LEU A 1 208 ? 30.252 3.642 -13.257 1.00 78.94 208 LEU A N 1
ATOM 1577 C CA . LEU A 1 208 ? 29.834 4.424 -14.429 1.00 78.94 208 LEU A CA 1
ATOM 1578 C C . LEU A 1 208 ? 30.882 4.421 -15.556 1.00 78.94 208 LEU A C 1
ATOM 1580 O O . LEU A 1 208 ? 30.534 4.689 -16.703 1.00 78.94 208 LEU A O 1
ATOM 1584 N N . ASP A 1 209 ? 32.129 4.074 -15.234 1.00 85.19 209 ASP A N 1
ATOM 1585 C CA . ASP A 1 209 ? 33.246 3.985 -16.178 1.00 85.19 209 ASP A CA 1
ATOM 1586 C C . ASP A 1 209 ? 33.342 2.614 -16.869 1.00 85.19 209 ASP A C 1
ATOM 1588 O O . ASP A 1 209 ? 34.296 2.364 -17.609 1.00 85.19 209 ASP A O 1
ATOM 1592 N N . ASP A 1 210 ? 32.386 1.707 -16.632 1.00 87.12 210 ASP A N 1
ATOM 1593 C CA . ASP A 1 210 ? 32.359 0.406 -17.295 1.00 87.12 210 ASP A CA 1
ATOM 1594 C C . ASP A 1 210 ? 32.337 0.595 -18.828 1.00 87.12 210 ASP A C 1
ATOM 1596 O O . ASP A 1 210 ? 31.408 1.213 -19.368 1.00 87.12 210 ASP A O 1
ATOM 1600 N N . PRO A 1 211 ? 33.324 0.053 -19.571 1.00 88.69 211 PRO A N 1
ATOM 1601 C CA . PRO A 1 211 ? 33.377 0.174 -21.024 1.00 88.69 211 PRO A CA 1
ATOM 1602 C C . PRO A 1 211 ? 32.098 -0.294 -21.732 1.00 88.69 211 PRO A C 1
ATOM 1604 O O . PRO A 1 211 ? 31.765 0.247 -22.789 1.00 88.69 211 PRO A O 1
ATOM 1607 N N . ALA A 1 212 ? 31.344 -1.238 -21.156 1.00 87.94 212 ALA A N 1
ATOM 1608 C CA . ALA A 1 212 ? 30.068 -1.710 -21.691 1.00 87.94 212 ALA A CA 1
ATOM 1609 C C . ALA A 1 212 ? 28.971 -0.625 -21.712 1.00 87.94 212 ALA A C 1
ATOM 1611 O O . ALA A 1 212 ? 28.014 -0.733 -22.488 1.00 87.94 212 ALA A O 1
ATOM 1612 N N . LEU A 1 213 ? 29.116 0.438 -20.913 1.00 89.94 213 LEU A N 1
ATOM 1613 C CA . LEU A 1 213 ? 28.222 1.598 -20.892 1.00 89.94 213 LEU A CA 1
ATOM 1614 C C . LEU A 1 213 ? 28.576 2.652 -21.949 1.00 89.94 213 LEU A C 1
ATOM 1616 O O . LEU A 1 213 ? 27.754 3.525 -22.238 1.00 89.94 213 LEU A O 1
ATOM 1620 N N . THR A 1 214 ? 29.748 2.549 -22.585 1.00 90.50 214 THR A N 1
ATOM 1621 C CA . THR A 1 214 ? 30.221 3.532 -23.571 1.00 90.50 214 THR A CA 1
ATOM 1622 C C . THR A 1 214 ? 29.215 3.683 -24.721 1.00 90.50 214 THR A C 1
ATOM 1624 O O . THR A 1 214 ? 28.822 2.681 -25.337 1.00 90.50 214 THR A O 1
ATOM 1627 N N . PRO A 1 215 ? 28.755 4.909 -25.045 1.00 90.06 215 PRO A N 1
ATOM 1628 C CA . PRO A 1 215 ? 27.908 5.157 -26.206 1.00 90.06 215 PRO A CA 1
ATOM 1629 C C . PRO A 1 215 ? 28.584 4.699 -27.501 1.00 90.06 215 PRO A C 1
ATOM 1631 O O . PRO A 1 215 ? 29.774 4.895 -27.700 1.00 90.06 215 PRO A O 1
ATOM 1634 N N . THR A 1 216 ? 27.814 4.082 -28.393 1.00 90.94 216 THR A N 1
ATOM 1635 C CA . THR A 1 216 ? 28.308 3.521 -29.666 1.00 90.94 216 THR A CA 1
ATOM 1636 C C . THR A 1 216 ? 27.926 4.401 -30.856 1.00 90.94 216 THR A C 1
ATOM 1638 O O . THR A 1 216 ? 27.864 3.911 -31.977 1.00 90.94 216 THR A O 1
ATOM 1641 N N . TYR A 1 217 ? 27.595 5.666 -30.592 1.00 93.44 217 TYR A N 1
ATOM 1642 C CA . TYR A 1 217 ? 27.162 6.632 -31.597 1.00 93.44 217 TYR A CA 1
ATOM 1643 C C . TYR A 1 217 ? 28.365 7.363 -32.194 1.00 93.44 217 TYR A C 1
ATOM 1645 O O . TYR A 1 217 ? 29.321 7.672 -31.479 1.00 93.44 217 TYR A O 1
ATOM 1653 N N . SER A 1 218 ? 28.276 7.690 -33.477 1.00 94.25 218 SER A N 1
ATOM 1654 C CA . SER A 1 218 ? 29.186 8.607 -34.162 1.00 94.25 218 SER A CA 1
ATOM 1655 C C . SER A 1 218 ? 28.663 10.051 -34.093 1.00 94.25 218 SER A C 1
ATOM 1657 O O . SER A 1 218 ? 27.452 10.253 -33.989 1.00 94.25 218 SER A O 1
ATOM 1659 N N . PRO A 1 219 ? 29.532 11.082 -34.163 1.00 93.25 219 PRO A N 1
ATOM 1660 C CA . PRO A 1 219 ? 29.105 12.489 -34.142 1.00 93.25 219 PRO A CA 1
ATOM 1661 C C . PRO A 1 219 ? 28.086 12.875 -35.228 1.00 93.25 219 PRO A C 1
ATOM 1663 O O . PRO A 1 219 ? 27.344 13.842 -35.067 1.00 93.25 219 PRO A O 1
ATOM 1666 N N . GLU A 1 220 ? 28.050 12.135 -36.334 1.00 95.50 220 GLU A N 1
ATOM 1667 C CA . GLU A 1 220 ? 27.163 12.361 -37.475 1.00 95.50 220 GLU A CA 1
ATOM 1668 C C . GLU A 1 220 ? 25.779 11.708 -37.310 1.00 95.50 220 GLU A C 1
ATOM 1670 O O . GLU A 1 220 ? 24.859 12.011 -38.079 1.00 95.50 220 GLU A O 1
ATOM 1675 N N . ASP A 1 221 ? 25.615 10.823 -36.321 1.00 96.12 221 ASP A N 1
ATOM 1676 C CA . ASP A 1 221 ? 24.380 10.076 -36.114 1.00 96.12 221 ASP A CA 1
ATOM 1677 C C . ASP A 1 221 ? 23.229 11.000 -35.700 1.00 96.12 221 ASP A C 1
ATOM 1679 O O . ASP A 1 221 ? 23.322 11.810 -34.775 1.00 96.12 221 ASP A O 1
ATOM 1683 N N . LYS A 1 222 ? 22.076 10.829 -36.355 1.00 96.00 222 LYS A N 1
ATOM 1684 C CA . LYS A 1 222 ? 20.833 11.519 -35.993 1.00 96.00 222 LYS A CA 1
ATOM 1685 C C . LYS A 1 222 ? 19.940 10.585 -35.191 1.00 96.00 222 LYS A C 1
ATOM 1687 O O . LYS A 1 222 ? 19.136 9.853 -35.760 1.00 96.00 222 LYS A O 1
ATOM 1692 N N . VAL A 1 223 ? 20.068 10.641 -33.869 1.00 95.12 223 VAL A N 1
ATOM 1693 C CA . VAL A 1 223 ? 19.293 9.811 -32.936 1.00 95.12 223 VAL A CA 1
ATOM 1694 C C . VAL A 1 223 ? 18.458 10.701 -32.021 1.00 95.12 223 VAL A C 1
ATOM 1696 O O . VAL A 1 223 ? 18.941 11.698 -31.485 1.00 95.12 223 VAL A O 1
ATOM 1699 N N . ALA A 1 224 ? 17.187 10.348 -31.824 1.00 97.19 224 ALA A N 1
ATOM 1700 C CA . ALA A 1 224 ? 16.343 11.038 -30.855 1.00 97.19 224 ALA A CA 1
ATOM 1701 C C . ALA A 1 224 ? 16.807 10.714 -29.424 1.00 97.19 224 ALA A C 1
ATOM 1703 O O . ALA A 1 224 ? 17.062 9.558 -29.099 1.00 97.19 224 ALA A O 1
ATOM 1704 N N . THR A 1 225 ? 16.846 11.696 -28.522 1.00 97.50 225 THR A N 1
ATOM 1705 C CA . THR A 1 225 ? 17.338 11.488 -27.143 1.00 97.50 225 THR A CA 1
ATOM 1706 C C . THR A 1 225 ? 16.550 10.427 -26.370 1.00 97.50 225 THR A C 1
ATOM 1708 O O . THR A 1 225 ? 17.144 9.633 -25.650 1.00 97.50 225 THR A O 1
ATOM 1711 N N . ARG A 1 226 ? 15.230 10.344 -26.578 1.00 97.81 226 ARG A N 1
ATOM 1712 C CA . ARG A 1 226 ? 14.366 9.268 -26.053 1.00 97.81 226 ARG A CA 1
ATOM 1713 C C . ARG A 1 226 ? 14.785 7.873 -26.526 1.00 97.81 226 ARG A C 1
ATOM 1715 O O . ARG A 1 226 ? 14.767 6.920 -25.759 1.00 97.81 226 ARG A O 1
ATOM 1722 N N . GLU A 1 227 ? 15.235 7.760 -27.771 1.00 97.06 227 GLU A N 1
ATOM 1723 C CA . GLU A 1 227 ? 15.765 6.505 -28.291 1.00 97.06 227 GLU A CA 1
ATOM 1724 C C . GLU A 1 227 ? 17.140 6.195 -27.685 1.00 97.06 227 GLU A C 1
ATOM 1726 O O . GLU A 1 227 ? 17.423 5.046 -27.333 1.00 97.06 227 GLU A O 1
ATOM 1731 N N . GLY A 1 228 ? 17.963 7.233 -27.515 1.00 96.69 228 GLY A N 1
ATOM 1732 C CA . GLY A 1 228 ? 19.223 7.170 -26.784 1.00 96.69 228 GLY A CA 1
ATOM 1733 C C . GLY A 1 228 ? 19.048 6.651 -25.356 1.00 96.69 228 GLY A C 1
ATOM 1734 O O . GLY A 1 228 ? 19.803 5.772 -24.944 1.00 96.69 228 GLY A O 1
ATOM 1735 N N . TYR A 1 229 ? 18.017 7.124 -24.646 1.00 97.50 229 TYR A N 1
ATOM 1736 C CA . TYR A 1 229 ? 17.622 6.643 -23.319 1.00 97.50 229 TYR A CA 1
ATOM 1737 C C . TYR A 1 229 ? 17.327 5.139 -23.323 1.00 97.50 229 TYR A C 1
ATOM 1739 O O . TYR A 1 229 ? 17.940 4.412 -22.546 1.00 97.50 229 TYR A O 1
ATOM 1747 N N . GLY A 1 230 ? 16.473 4.647 -24.229 1.00 97.50 230 GLY A N 1
ATOM 1748 C CA . GLY A 1 230 ? 16.158 3.216 -24.304 1.00 97.50 230 GLY A CA 1
ATOM 1749 C C . GLY A 1 230 ? 17.398 2.351 -24.563 1.00 97.50 230 GLY A C 1
ATOM 1750 O O . GLY A 1 230 ? 17.596 1.321 -23.919 1.00 97.50 230 GLY A O 1
ATOM 1751 N N . SER A 1 231 ? 18.285 2.796 -25.460 1.00 96.69 231 SER A N 1
ATOM 1752 C CA . SER A 1 231 ? 19.560 2.116 -25.732 1.00 96.69 231 SER A CA 1
ATOM 1753 C C . SER A 1 231 ? 20.502 2.122 -24.519 1.00 96.69 231 SER A C 1
ATOM 1755 O O . SER A 1 231 ? 21.172 1.122 -24.258 1.00 96.69 231 SER A O 1
ATOM 1757 N N . ALA A 1 232 ? 20.567 3.230 -23.775 1.00 95.38 232 ALA A N 1
ATOM 1758 C CA . ALA A 1 232 ? 21.379 3.341 -22.564 1.00 95.38 232 ALA A CA 1
ATOM 1759 C C . ALA A 1 232 ? 20.831 2.462 -21.432 1.00 95.38 232 ALA A C 1
ATOM 1761 O O . ALA A 1 232 ? 21.604 1.792 -20.752 1.00 95.38 232 ALA A O 1
ATOM 1762 N N . LEU A 1 233 ? 19.506 2.392 -21.283 1.00 96.19 233 LEU A N 1
ATOM 1763 C CA . LEU A 1 233 ? 18.850 1.556 -20.282 1.00 96.19 233 LEU A CA 1
ATOM 1764 C C . LEU A 1 233 ? 19.179 0.069 -20.496 1.00 96.19 233 LEU A C 1
ATOM 1766 O O . LEU A 1 233 ? 19.518 -0.624 -19.541 1.00 96.19 233 LEU A O 1
ATOM 1770 N N . VAL A 1 234 ? 19.190 -0.409 -21.749 1.00 95.88 234 VAL A N 1
ATOM 1771 C CA . VAL A 1 234 ? 19.645 -1.775 -22.090 1.00 95.88 234 VAL A CA 1
ATOM 1772 C C . VAL A 1 234 ? 21.107 -2.005 -21.700 1.00 95.88 234 VAL A C 1
ATOM 1774 O O . VAL A 1 234 ? 21.447 -3.076 -21.208 1.00 95.88 234 VAL A O 1
ATOM 1777 N N . LYS A 1 235 ? 21.994 -1.025 -21.919 1.00 93.81 235 LYS A N 1
ATOM 1778 C CA . LYS A 1 235 ? 23.406 -1.150 -21.519 1.00 93.81 235 LYS A CA 1
ATOM 1779 C C . LYS A 1 235 ? 23.548 -1.238 -19.999 1.00 93.81 235 LYS A C 1
ATOM 1781 O O . LYS A 1 235 ? 24.252 -2.122 -19.525 1.00 93.81 235 LYS A O 1
ATOM 1786 N N . LEU A 1 236 ? 22.824 -0.398 -19.256 1.00 92.62 236 LEU A N 1
ATOM 1787 C CA . LEU A 1 236 ? 22.789 -0.441 -17.790 1.00 92.62 236 LEU A CA 1
ATOM 1788 C C . LEU A 1 236 ? 22.280 -1.790 -17.272 1.00 92.62 236 LEU A C 1
ATOM 1790 O O . LEU A 1 236 ? 22.906 -2.381 -16.399 1.00 92.62 236 LEU A O 1
ATOM 1794 N N . GLY A 1 237 ? 21.213 -2.327 -17.867 1.00 92.31 237 GLY A N 1
ATOM 1795 C CA . GLY A 1 237 ? 20.672 -3.634 -17.492 1.00 92.31 237 GLY A CA 1
ATOM 1796 C C . GLY A 1 237 ? 21.659 -4.793 -17.646 1.00 92.31 237 GLY A C 1
ATOM 1797 O O . GLY A 1 237 ? 21.555 -5.769 -16.906 1.00 92.31 237 GLY A O 1
ATOM 1798 N N . LYS A 1 238 ? 22.627 -4.710 -18.568 1.00 89.81 238 LYS A N 1
ATOM 1799 C CA . LYS A 1 238 ? 23.643 -5.762 -18.758 1.00 89.81 238 LYS A CA 1
ATOM 1800 C C . LYS A 1 238 ? 24.669 -5.824 -17.633 1.00 89.81 238 LYS A C 1
ATOM 1802 O O . LYS A 1 238 ? 25.173 -6.907 -17.358 1.00 89.81 238 LYS A O 1
ATOM 1807 N N . VAL A 1 239 ? 24.997 -4.681 -17.036 1.00 89.44 239 VAL A N 1
ATOM 1808 C CA . VAL A 1 239 ? 26.057 -4.575 -16.020 1.00 89.44 239 VAL A CA 1
ATOM 1809 C C . VAL A 1 239 ? 25.508 -4.461 -14.603 1.00 89.44 239 VAL A C 1
ATOM 1811 O O . VAL A 1 239 ? 26.218 -4.782 -13.658 1.00 89.44 239 VAL A O 1
ATOM 1814 N N . SER A 1 240 ? 24.245 -4.051 -14.451 1.00 88.56 240 SER A N 1
ATOM 1815 C CA . SER A 1 240 ? 23.567 -3.981 -13.161 1.00 88.56 240 SER A CA 1
ATOM 1816 C C . SER A 1 240 ? 22.266 -4.802 -13.170 1.00 88.56 240 SER A C 1
ATOM 1818 O O . SER A 1 240 ? 21.294 -4.431 -13.847 1.00 88.56 240 SER A O 1
ATOM 1820 N N . PRO A 1 241 ? 22.216 -5.931 -12.431 1.00 85.50 241 PRO A N 1
ATOM 1821 C CA . PRO A 1 241 ? 21.017 -6.757 -12.326 1.00 85.50 241 PRO A CA 1
ATOM 1822 C C . PRO A 1 241 ? 19.886 -6.077 -11.534 1.00 85.50 241 PRO A C 1
ATOM 1824 O O . PRO A 1 241 ? 18.730 -6.433 -11.738 1.00 85.50 241 PRO A O 1
ATOM 1827 N N . GLU A 1 242 ? 20.186 -5.071 -10.704 1.00 86.31 242 GLU A N 1
ATOM 1828 C CA . GLU A 1 242 ? 19.208 -4.380 -9.840 1.00 86.31 242 GLU A CA 1
ATOM 1829 C C . GLU A 1 242 ? 18.299 -3.391 -10.591 1.00 86.31 242 GLU A C 1
ATOM 1831 O O . GLU A 1 242 ? 17.310 -2.902 -10.046 1.00 86.31 242 GLU A O 1
ATOM 1836 N N . ILE A 1 243 ? 18.653 -3.055 -11.835 1.00 91.12 243 ILE A N 1
ATOM 1837 C CA . ILE A 1 243 ? 17.887 -2.108 -12.642 1.00 91.12 243 ILE A CA 1
ATOM 1838 C C . ILE A 1 243 ? 16.561 -2.745 -13.041 1.00 91.12 243 ILE A C 1
ATOM 1840 O O . ILE A 1 243 ? 16.541 -3.788 -13.695 1.00 91.12 243 ILE A O 1
ATOM 1844 N N . MET A 1 244 ? 15.487 -2.044 -12.691 1.00 93.19 244 MET A N 1
ATOM 1845 C CA . MET A 1 244 ? 14.104 -2.344 -13.043 1.00 93.19 244 MET A CA 1
ATOM 1846 C C . MET A 1 244 ? 13.533 -1.191 -13.868 1.00 93.19 244 MET A C 1
ATOM 1848 O O . MET A 1 244 ? 13.829 -0.023 -13.591 1.00 93.19 244 MET A O 1
ATOM 1852 N N . ALA A 1 245 ? 12.694 -1.491 -14.857 1.00 96.81 245 ALA A N 1
ATOM 1853 C CA . ALA A 1 245 ? 12.051 -0.485 -15.694 1.00 96.81 245 ALA A CA 1
ATOM 1854 C C . ALA A 1 245 ? 10.526 -0.547 -15.557 1.00 96.81 245 ALA A C 1
ATOM 1856 O O . ALA A 1 245 ? 9.898 -1.575 -15.787 1.00 96.81 245 ALA A O 1
ATOM 1857 N N . LEU A 1 246 ? 9.908 0.591 -15.232 1.00 96.88 246 LEU A N 1
ATOM 1858 C CA . LEU A 1 246 ? 8.453 0.738 -15.195 1.00 96.88 246 LEU A CA 1
ATOM 1859 C C . LEU A 1 246 ? 8.014 1.744 -16.259 1.00 96.88 246 LEU A C 1
ATOM 1861 O O . LEU A 1 246 ? 8.645 2.785 -16.432 1.00 96.88 246 LEU A O 1
ATOM 1865 N N . ASP A 1 247 ? 6.922 1.442 -16.960 1.00 98.19 247 ASP A N 1
ATOM 1866 C CA . ASP A 1 247 ? 6.375 2.299 -18.012 1.00 98.19 247 ASP A CA 1
ATOM 1867 C C . ASP A 1 247 ? 4.841 2.212 -18.045 1.00 98.19 247 ASP A C 1
ATOM 1869 O O . ASP A 1 247 ? 4.268 1.122 -17.989 1.00 98.19 247 ASP A O 1
ATOM 1873 N N . GLY A 1 248 ? 4.174 3.364 -18.137 1.00 97.44 248 GLY A N 1
ATOM 1874 C CA . GLY A 1 248 ? 2.714 3.492 -18.159 1.00 97.44 248 GLY A CA 1
ATOM 1875 C C . GLY A 1 248 ? 2.126 3.401 -19.568 1.00 97.44 248 GLY A C 1
ATOM 1876 O O . GLY A 1 248 ? 1.560 4.370 -20.056 1.00 97.44 248 GLY A O 1
ATOM 1877 N N . ASP A 1 249 ? 2.287 2.249 -20.221 1.00 97.88 249 ASP A N 1
ATOM 1878 C CA . ASP A 1 249 ? 1.820 1.959 -21.592 1.00 97.88 249 ASP A CA 1
ATOM 1879 C C . ASP A 1 249 ? 2.295 2.932 -22.690 1.00 97.88 249 ASP A C 1
ATOM 1881 O O . ASP A 1 249 ? 1.631 3.192 -23.689 1.00 97.88 249 ASP A O 1
ATOM 1885 N N . THR A 1 250 ? 3.513 3.439 -22.542 1.00 98.31 250 THR A N 1
ATOM 1886 C CA . THR A 1 250 ? 4.161 4.350 -23.498 1.00 98.31 250 THR A CA 1
ATOM 1887 C C . THR A 1 250 ? 5.526 3.852 -23.974 1.00 98.31 250 THR A C 1
ATOM 1889 O O . THR A 1 250 ? 6.253 4.574 -24.655 1.00 98.31 250 THR A O 1
ATOM 1892 N N . LYS A 1 251 ? 5.862 2.595 -23.669 1.00 98.31 251 LYS A N 1
ATOM 1893 C CA . LYS A 1 251 ? 7.161 1.941 -23.911 1.00 98.31 251 LYS A CA 1
ATOM 1894 C C . LYS A 1 251 ? 7.715 2.030 -25.335 1.00 98.31 251 LYS A C 1
ATOM 1896 O O . LYS A 1 251 ? 8.931 2.059 -25.512 1.00 98.31 251 LYS A O 1
ATOM 1901 N N . ASN A 1 252 ? 6.847 2.102 -26.342 1.00 97.75 252 ASN A N 1
ATOM 1902 C CA . ASN A 1 252 ? 7.215 2.279 -27.752 1.00 97.75 252 ASN A CA 1
ATOM 1903 C C . ASN A 1 252 ? 7.544 3.736 -28.118 1.00 97.75 252 ASN A C 1
ATOM 1905 O O . ASN A 1 252 ? 8.204 4.010 -29.114 1.00 97.75 252 ASN A O 1
ATOM 1909 N N . SER A 1 253 ? 7.085 4.686 -27.306 1.00 98.06 253 SER A N 1
ATOM 1910 C CA . SER A 1 253 ? 7.357 6.116 -27.457 1.00 98.06 253 SER A CA 1
ATOM 1911 C C . SER A 1 253 ? 8.536 6.564 -26.600 1.00 98.06 253 SER A C 1
ATOM 1913 O O . SER A 1 253 ? 9.323 7.404 -27.036 1.00 98.06 253 SER A O 1
ATOM 1915 N N . THR A 1 254 ? 8.666 6.014 -25.391 1.00 98.38 254 THR A N 1
ATOM 1916 C CA . THR A 1 254 ? 9.801 6.243 -24.484 1.00 98.38 254 THR A CA 1
ATOM 1917 C C . THR A 1 254 ? 11.022 5.411 -24.869 1.00 98.38 254 THR A C 1
ATOM 1919 O O . THR A 1 254 ? 12.121 5.741 -24.447 1.00 98.38 254 THR A O 1
ATOM 1922 N N . PHE A 1 255 ? 10.845 4.364 -25.685 1.00 98.31 255 PHE A N 1
ATOM 1923 C CA . PHE A 1 255 ? 11.840 3.336 -26.013 1.00 98.31 255 PHE A CA 1
ATOM 1924 C C . PHE A 1 255 ? 12.276 2.462 -24.825 1.00 98.31 255 PHE A C 1
ATOM 1926 O O . PHE A 1 255 ? 13.243 1.706 -24.951 1.00 98.31 255 PHE A O 1
ATOM 1933 N N . SER A 1 256 ? 11.546 2.482 -23.703 1.00 98.50 256 SER A N 1
ATOM 1934 C CA . SER A 1 256 ? 11.743 1.512 -22.614 1.00 98.50 256 SER A CA 1
ATOM 1935 C C . SER A 1 256 ? 11.427 0.073 -23.059 1.00 98.50 256 SER A C 1
ATOM 1937 O O . SER A 1 256 ? 11.943 -0.882 -22.480 1.00 98.50 256 SER A O 1
ATOM 1939 N N . GLU A 1 257 ? 10.690 -0.115 -24.164 1.00 98.38 257 GLU A N 1
ATOM 1940 C CA . GLU A 1 257 ? 10.480 -1.435 -24.774 1.00 98.38 257 GLU A CA 1
ATOM 1941 C C . GLU A 1 257 ? 11.790 -2.122 -25.186 1.00 98.38 257 GLU A C 1
ATOM 1943 O O . GLU A 1 257 ? 11.860 -3.350 -25.185 1.00 98.38 257 GLU A O 1
ATOM 1948 N N . LYS A 1 258 ? 12.850 -1.349 -25.483 1.00 98.31 258 LYS A N 1
ATOM 1949 C CA . LYS A 1 258 ? 14.186 -1.901 -25.741 1.00 98.31 258 LYS A CA 1
ATOM 1950 C C . LYS A 1 258 ? 14.696 -2.664 -24.517 1.00 98.31 258 LYS A C 1
ATOM 1952 O O . LYS A 1 258 ? 15.226 -3.763 -24.673 1.00 98.31 258 LYS A O 1
ATOM 1957 N N . PHE A 1 259 ? 14.498 -2.109 -23.317 1.00 98.44 259 PHE A N 1
ATOM 1958 C CA . PHE A 1 259 ? 14.853 -2.770 -22.062 1.00 98.44 259 PHE A CA 1
ATOM 1959 C C . PHE A 1 259 ? 14.001 -4.010 -21.837 1.00 98.44 259 PHE A C 1
ATOM 1961 O O . PHE A 1 259 ? 14.564 -5.083 -21.659 1.00 98.44 259 PHE A O 1
ATOM 1968 N N . LYS A 1 260 ? 12.674 -3.898 -21.978 1.00 98.06 260 LYS A N 1
ATOM 1969 C CA . LYS A 1 260 ? 11.757 -5.042 -21.863 1.00 98.06 260 LYS A CA 1
ATOM 1970 C C . LYS A 1 260 ? 12.150 -6.203 -22.789 1.00 98.06 260 LYS A C 1
ATOM 1972 O O . LYS A 1 260 ? 12.103 -7.356 -22.385 1.00 98.06 260 LYS A O 1
ATOM 1977 N N . ASN A 1 261 ? 12.548 -5.923 -24.031 1.00 98.12 261 ASN A N 1
ATOM 1978 C CA . ASN A 1 261 ? 12.953 -6.969 -24.976 1.00 98.12 261 ASN A CA 1
ATOM 1979 C C . ASN A 1 261 ? 14.285 -7.634 -24.591 1.00 98.12 261 ASN A C 1
ATOM 1981 O O . ASN A 1 261 ? 14.477 -8.816 -24.865 1.00 98.12 261 ASN A O 1
ATOM 1985 N N . ALA A 1 262 ? 15.210 -6.888 -23.979 1.00 97.62 262 ALA A N 1
ATOM 1986 C CA . ALA A 1 262 ? 16.508 -7.405 -23.544 1.00 97.62 262 ALA A CA 1
ATOM 1987 C C . ALA A 1 262 ? 16.459 -8.089 -22.164 1.00 97.62 262 ALA A C 1
ATOM 1989 O O . ALA A 1 262 ? 17.241 -9.002 -21.899 1.00 97.62 262 ALA A O 1
ATOM 1990 N N . HIS A 1 263 ? 15.565 -7.633 -21.288 1.00 96.25 263 HIS A N 1
ATOM 1991 C CA . HIS A 1 263 ? 15.454 -8.014 -19.882 1.00 96.25 263 HIS A CA 1
ATOM 1992 C C . HIS A 1 263 ? 13.972 -8.127 -19.477 1.00 96.25 263 HIS A C 1
ATOM 1994 O O . HIS A 1 263 ? 13.497 -7.323 -18.686 1.00 96.25 263 HIS A O 1
ATOM 2000 N N . PRO A 1 264 ? 13.216 -9.099 -20.018 1.00 95.25 264 PRO A N 1
ATOM 2001 C CA . PRO A 1 264 ? 11.756 -9.151 -19.871 1.00 95.25 264 PRO A CA 1
ATOM 2002 C C . PRO A 1 264 ? 11.250 -9.343 -18.437 1.00 95.25 264 PRO A C 1
ATOM 2004 O O . PRO A 1 264 ? 10.094 -9.024 -18.167 1.00 95.25 264 PRO A O 1
ATOM 2007 N N . ASP A 1 265 ? 12.099 -9.838 -17.536 1.00 92.00 265 ASP A N 1
ATOM 2008 C CA . ASP A 1 265 ? 11.763 -10.083 -16.131 1.00 92.00 265 ASP A CA 1
ATOM 2009 C C . ASP A 1 265 ? 12.046 -8.870 -15.215 1.00 92.00 265 ASP A C 1
ATOM 2011 O O . ASP A 1 265 ? 11.869 -8.975 -13.997 1.00 92.00 265 ASP A O 1
ATOM 2015 N N . ARG A 1 266 ? 12.501 -7.735 -15.780 1.00 91.50 266 ARG A N 1
ATOM 2016 C CA . ARG A 1 266 ? 12.943 -6.530 -15.058 1.00 91.50 266 ARG A CA 1
ATOM 2017 C C . ARG A 1 266 ? 12.352 -5.231 -15.604 1.00 91.50 266 ARG A C 1
ATOM 2019 O O . ARG A 1 266 ? 12.123 -5.137 -16.829 1.00 91.50 266 ARG A O 1
#

Secondary structure (DSSP, 8-state):
-GGGTT-TT-S--SS--TTSTT-SS---STT-HHHHHHHHHHHHHHTT----EEEEEETTGGGSHHHHHHHHHHHHTT-TTEEEEEEE-SB-SSSB-TTTT-HHHHHHHHHHTT-EEEEEETT-HHHHHHHHHHHHT-TTS-EEEEEE--TTTT-TTTTT-TT-TTPPPPTTTHHHHHHHHH----------------PPPPPP---TT-GGGS----TT----HHHHHHHHHHHHHHH-TT-----SS-HHHHSTHHHHHH-TT-

InterPro domains:
  IPR005474 Transketolase, N-terminal [PF00456] (1-196)
  IPR005474 Transketolase, N-terminal [cd02012] (1-179)
  IPR029061 Thiamin diphosphate-binding fold [SSF52518] (1-181)
  IPR029061 Thiamin diphosphate-binding fold [SSF52518] (213-266)
  IPR051424 Transketolase-like [PTHR43195] (1-266)

Sequence (266 aa):
DLLSLRKFDSTLEGHPTPRNPWVRVATGSLGQGLSCAAGMALARRQDGIPARIYCLMGDGESAEGSVWEAAQFAAYNQLDNLCALVDVNALGQSGGTMPLHNVDSYLAKFVSFGWHAIAVDGHNIDELIEAFEKAKNSPGKPTAIICKTEKGKGFSEVEGKSGWHGKPFKKDGTFEKALEEFGDTQITLEVPSQRIETEKIPESTFTLDDPALTPTYSPEDKVATREGYGSALVKLGKVSPEIMALDGDTKNSTFSEKFKNAHPDR

Radius of gyration: 23.59 Å; chains: 1; bounding box: 55×39×70 Å

Foldseek 3Di:
DVVCACPPPDCNYPFHDVSPVVDDHTPPDFLCQLVVQLVVLLVCVLQVHLAAGEAEHELLSCVDPSNLVSLLSNLVVLSLSYEYEYAQQQADQAGGRPCRLVLVVVQVSSVVSPAAEAEDALPDPVRVVVQVVVSNVDGSHHYYYYHRAWVPPQQPVPTNDHPCPPPDQDPPCSVVSSVVSVPDPPDDDDDPDPDRDDDPPDDQPDDPPPPLLDDPDDPPDDDDVLCVVLVNLLSCCVRGVPDDDDDDPCCVVSVVVSVCVNPVSD

pLDDT: mean 94.09, std 6.89, range [63.59, 98.88]

Organism: NCBI:txid408172